Protein 3C8O (pdb70)

CATH classification: 3.50.30.40

Organism: Pseudomonas aeruginosa (strain ATCC 15692 / DSM 22644 / CIP 104116 / JCM 14847 / LMG 12228 / 1C / PRS 101 / PAO1) (NCBI:txid208964)

Nearest PDB structures (foldseek):
  3c8o-assembly1_B  TM=1.006E+00  e=9.737E-37  Pseudomonas aeruginosa
  1vi4-assembly1_A  TM=9.728E-01  e=7.134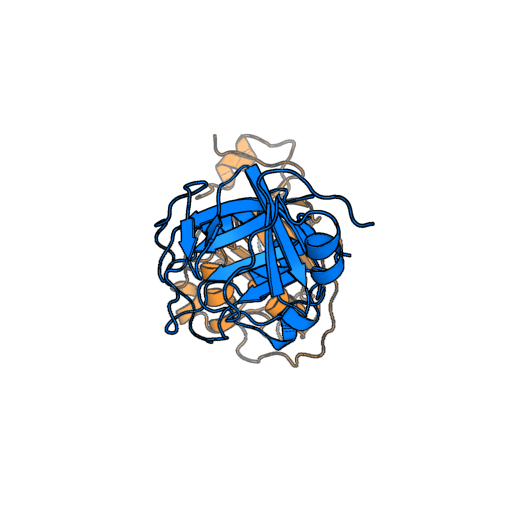E-25  Vibrio cholerae
  2yjv-assembly1_A  TM=9.931E-01  e=5.386E-24  Escherichia coli K-12
  1j3l-assembly1_A  TM=9.624E-01  e=1.769E-22  Thermus thermophilus
  2pcn-assembly1_A  TM=9.807E-01  e=1.256E-21  Geobacillus kaustophilus HTA426

Sequence (321 aa):
HYVTPDLCDAYPELVQVVEPMFSNFGGRDSFGGEIVTIKCFEDNSLVKEQVDKDGKGKVLVVDGGGSLRRALLGDMLAEKAAKNGWEGIVVYGCIRDVDVIAQTDLGVQALASHPLKTDKRGIGDLNVAVTFGGVTFRPGEFVYADNNGIIVSPQALKMPMHYVTPDLCDAYPELVQVVEPMFSNFGGRDSFGGEIVTIKCFEDNSLVKEQVDKDGKGKVLVVDGGGSLRRALLGDMLAEKAAKNGWEGIVVYGCIRDVDVIAQTDLGVQALASHPLKTDKRGIGDLNVAVTFGGVTFRPGEFVYADNNGIIVSPQALKMP

Solvent-accessible surface area: 14875 Å² total; per-residue (Å²): 166,54,43,5,55,57,0,34,118,47,59,94,164,51,29,95,87,4,87,139,82,32,54,46,41,13,44,67,72,13,4,4,7,60,4,12,0,0,102,10,104,36,7,10,15,16,1,53,97,11,0,68,112,112,0,151,34,73,0,0,0,0,10,0,42,17,10,112,152,74,4,3,2,12,48,33,9,0,51,35,0,27,163,49,25,3,32,0,0,0,1,52,0,1,0,71,53,52,119,69,0,57,154,18,102,0,0,0,4,0,38,37,60,45,106,91,103,4,90,98,187,55,115,25,76,77,74,58,54,3,90,8,9,59,2,38,0,119,46,38,46,41,1,4,0,12,114,106,23,4,2,5,1,69,110,56,9,148,60,111,148,118,30,48,8,56,57,0,32,119,50,53,98,180,53,29,101,83,4,91,138,79,32,53,45,41,10,41,60,78,16,1,3,7,64,3,12,0,0,103,8,106,41,7,9,11,19,1,99,101,19,0,59,71,22,0,136,35,80,0,0,0,0,9,0,43,15,10,114,151,59,4,3,3,11,44,164,25,0,71,94,0,22,136,24,15,2,21,0,0,0,1,52,0,2,0,74,54,53,120,78,0,48,156,6,100,0,0,0,5,0,39,36,60,44,108,93,128,8,93,96,189,55,115,25,77,82,69,60,51,3,90,8,9,56,2,48,0,120,49,39,42,40,1,4,0,11,107,107,21,4,0,9,0,66,106,69,11,165,45,110

B-factor: mean 30.75, std 5.64, range [18.66, 67.84]

Structure (mmCIF, N/CA/C/O backbone):
data_3C8O
#
_entry.id   3C8O
#
_cell.length_a   98.679
_cell.length_b   98.679
_cell.length_c   180.260
_cell.angle_alpha   90.00
_cell.angle_beta   90.00
_cell.angle_gamma   120.00
#
_symmetry.space_group_name_H-M   'P 63 2 2'
#
loop_
_entity.id
_entity.type
_entity.pdbx_description
1 polymer 'Regulator of ribonuclease activity A'
2 non-polymer 1,2-ETHANEDIOL
3 non-polymer 'TRIETHYLENE GLYCOL'
4 non-polymer DI(HYDROXYETHYL)ETHER
5 non-polymer 'TETRAETHYLENE GLYCOL'
6 water water
#
loop_
_atom_site.group_PDB
_atom_site.id
_atom_site.type_symbol
_atom_site.label_atom_id
_atom_site.label_alt_id
_atom_site.label_comp_id
_atom_site.label_asym_id
_atom_site.label_entity_id
_atom_site.label_seq_id
_atom_site.pdbx_PDB_ins_code
_atom_site.Cartn_x
_atom_site.Cartn_y
_atom_site.Cartn_z
_atom_site.occupancy
_atom_site.B_iso_or_equiv
_atom_site.auth_seq_id
_atom_site.auth_comp_id
_atom_site.auth_asym_id
_atom_site.auth_atom_id
_atom_site.pdbx_PDB_model_num
ATOM 1 N N . HIS A 1 2 ? -9.480 18.826 26.491 1.00 34.98 2 HIS A N 1
ATOM 2 C CA . HIS A 1 2 ? -9.996 17.452 26.226 1.00 34.82 2 HIS A CA 1
ATOM 3 C C . HIS A 1 2 ? -11.076 17.482 25.146 1.00 34.27 2 HIS A C 1
ATOM 4 O O . HIS A 1 2 ? -12.122 18.114 25.314 1.00 34.43 2 HIS A O 1
ATOM 11 N N . TYR A 1 3 ? -10.806 16.802 24.036 1.00 33.42 3 TYR A N 1
ATOM 12 C CA . TYR A 1 3 ? -11.749 16.719 22.927 1.00 32.63 3 TYR A CA 1
ATOM 13 C C . TYR A 1 3 ? -12.051 15.266 22.585 1.00 31.97 3 TYR A C 1
ATOM 14 O O . TYR A 1 3 ? -11.187 14.397 22.710 1.00 31.80 3 TYR A O 1
ATOM 23 N N . VAL A 1 4 ? -13.287 15.011 22.167 1.00 31.10 4 VAL A N 1
ATOM 24 C CA . VAL A 1 4 ? -13.701 13.688 21.710 1.00 30.23 4 VAL A CA 1
ATOM 25 C C . VAL A 1 4 ? -14.255 13.854 20.298 1.00 29.61 4 VAL A C 1
ATOM 26 O O . VAL A 1 4 ? -15.339 14.409 20.113 1.00 29.47 4 VAL A O 1
ATOM 30 N N . THR A 1 5 ? -13.499 13.388 19.305 1.00 28.84 5 THR A N 1
ATOM 31 C CA . THR A 1 5 ? -13.843 13.622 17.896 1.00 28.17 5 THR A CA 1
ATOM 32 C C . THR A 1 5 ? -15.205 13.060 17.442 1.00 27.97 5 THR A C 1
ATOM 33 O O . THR A 1 5 ? -15.886 13.708 16.646 1.00 27.87 5 THR A O 1
ATOM 37 N N . PRO A 1 6 ? -15.600 11.858 17.928 1.00 27.81 6 PRO A N 1
ATOM 38 C CA . PRO A 1 6 ? -16.965 11.373 17.669 1.00 27.81 6 PRO A CA 1
ATOM 39 C C . PRO A 1 6 ? -18.055 12.339 18.145 1.00 27.90 6 PRO A C 1
ATOM 40 O O . PRO A 1 6 ? -19.029 12.567 17.423 1.00 27.74 6 PRO A O 1
ATOM 44 N N . ASP A 1 7 ? -17.885 12.896 19.345 1.00 28.09 7 ASP A N 1
ATOM 45 C CA . ASP A 1 7 ? -18.831 13.871 19.894 1.00 28.38 7 ASP A CA 1
ATOM 46 C C . ASP A 1 7 ? -18.912 15.123 19.027 1.00 28.18 7 ASP A C 1
ATOM 47 O O . ASP A 1 7 ? -19.995 15.675 18.825 1.00 28.24 7 ASP A O 1
ATOM 52 N N . LEU A 1 8 ? -17.764 15.556 18.511 1.00 28.00 8 LEU A N 1
ATOM 53 C CA . LEU A 1 8 ? -17.694 16.749 17.668 1.00 27.84 8 LEU A CA 1
ATOM 54 C C . LEU A 1 8 ? -18.303 16.512 16.285 1.00 27.84 8 LEU A C 1
ATOM 55 O O . LEU A 1 8 ? -18.993 17.387 15.753 1.00 27.90 8 LEU A O 1
ATOM 60 N N . CYS A 1 9 ? -18.048 15.332 15.716 1.00 27.64 9 CYS A N 1
ATOM 61 C CA . CYS A 1 9 ? -18.668 14.912 14.454 1.00 27.58 9 CYS A CA 1
ATOM 62 C C . CYS A 1 9 ? -20.189 14.808 14.573 1.00 27.70 9 CYS A C 1
ATOM 63 O O . CYS A 1 9 ? -20.917 15.233 13.674 1.00 27.76 9 CYS A O 1
ATOM 66 N N . ASP A 1 10 ? -20.657 14.241 15.684 1.00 27.82 10 ASP A N 1
ATOM 67 C CA . ASP A 1 10 ? -22.090 14.113 15.953 1.00 28.07 10 ASP A CA 1
ATOM 68 C C . ASP A 1 10 ? -22.778 15.466 16.118 1.00 28.30 10 ASP A C 1
ATOM 69 O O . ASP A 1 10 ? -23.892 15.660 15.628 1.00 28.24 10 ASP A O 1
ATOM 74 N N . ALA A 1 11 ? -22.106 16.391 16.801 1.00 28.59 11 ALA A N 1
ATOM 75 C CA . ALA A 1 11 ? -22.681 17.699 17.123 1.00 29.08 11 ALA A CA 1
ATOM 76 C C . ALA A 1 11 ? -22.653 18.674 15.950 1.00 29.44 11 ALA A C 1
ATOM 77 O O . ALA A 1 11 ? -23.563 19.493 15.802 1.00 29.34 11 ALA A O 1
ATOM 79 N N . TYR A 1 12 ? -21.613 18.583 15.122 1.00 29.84 12 TYR A N 1
ATOM 80 C CA . TYR A 1 12 ? -21.413 19.538 14.030 1.00 30.45 12 TYR A CA 1
ATOM 81 C C . TYR A 1 12 ? -21.203 18.853 12.672 1.00 30.62 12 TYR A C 1
ATOM 82 O O . TYR A 1 12 ? -20.150 19.023 12.050 1.00 30.79 12 TYR A O 1
ATOM 91 N N . PRO A 1 13 ? -22.213 18.092 12.195 1.00 30.81 13 PRO A N 1
ATOM 92 C CA . PRO A 1 13 ? -22.031 17.311 10.966 1.00 30.90 13 PRO A CA 1
ATOM 93 C C . PRO A 1 13 ? -21.787 18.164 9.715 1.00 31.01 13 PRO A C 1
ATOM 94 O O . PRO A 1 13 ? -21.113 17.709 8.788 1.00 31.14 13 PRO A O 1
ATOM 98 N N . GLU A 1 14 ? -22.317 19.386 9.705 1.00 30.98 14 GLU A N 1
ATOM 99 C CA . GLU A 1 14 ? -22.185 20.284 8.555 1.00 31.02 14 GLU A CA 1
ATOM 100 C C . GLU A 1 14 ? -20.856 21.043 8.518 1.00 30.95 14 GLU A C 1
ATOM 101 O O . GLU A 1 14 ? -20.542 21.690 7.518 1.00 31.15 14 GLU A O 1
ATOM 107 N N . LEU A 1 15 ? -20.081 20.965 9.599 1.00 30.69 15 LEU A N 1
ATOM 108 C CA . LEU A 1 15 ? -18.830 21.722 9.704 1.00 30.57 15 LEU A CA 1
ATOM 109 C C . LEU A 1 15 ? -17.558 20.873 9.614 1.00 30.39 15 LEU A C 1
ATOM 110 O O . LEU A 1 15 ? -16.502 21.379 9.230 1.00 30.52 15 LEU A O 1
ATOM 115 N N . VAL A 1 16 ? -17.657 19.594 9.963 1.00 30.10 16 VAL A N 1
ATOM 116 C CA . VAL A 1 16 ? -16.465 18.749 10.102 1.00 29.84 16 VAL A CA 1
ATOM 117 C C . VAL A 1 16 ? -16.030 18.017 8.828 1.00 29.90 16 VAL A C 1
ATOM 118 O O . VAL A 1 16 ? -16.858 17.599 8.016 1.00 29.49 16 VAL A O 1
ATOM 122 N N . GLN A 1 17 ? -14.713 17.899 8.668 1.00 29.88 17 GLN A N 1
ATOM 123 C CA . GLN A 1 17 ? -14.098 16.979 7.717 1.00 30.18 17 GLN A CA 1
ATOM 124 C C . GLN A 1 17 ? -13.190 16.062 8.510 1.00 29.70 17 GLN A C 1
ATOM 125 O O . GLN A 1 17 ? -12.455 16.525 9.379 1.00 29.53 17 GLN A O 1
ATOM 131 N N . VAL A 1 18 ? -13.208 14.772 8.194 1.00 29.36 18 VAL A N 1
ATOM 132 C CA . VAL A 1 18 ? -12.328 13.828 8.875 1.00 28.96 18 VAL A CA 1
ATOM 133 C C . VAL A 1 18 ? -11.107 13.503 8.017 1.00 28.93 18 VAL A C 1
ATOM 134 O O . VAL A 1 18 ? -11.232 13.128 6.846 1.00 28.70 18 VAL A O 1
ATOM 138 N N . VAL A 1 19 ? -9.930 13.668 8.616 1.00 28.76 19 VAL A N 1
ATOM 139 C CA . VAL A 1 19 ? -8.661 13.301 7.997 1.00 28.87 19 VAL A CA 1
ATOM 140 C C . VAL A 1 19 ? -8.643 11.788 7.775 1.00 29.07 19 VAL A C 1
ATOM 141 O O . VAL A 1 19 ? -9.137 11.030 8.614 1.00 28.82 19 VAL A O 1
ATOM 145 N N . GLU A 1 20 ? -8.100 11.359 6.636 1.00 29.34 20 GLU A N 1
ATOM 146 C CA . GLU A 1 20 ? -7.940 9.935 6.337 1.00 30.01 20 GLU A CA 1
ATOM 147 C C . GLU A 1 20 ? -7.173 9.260 7.475 1.00 29.57 20 GLU A C 1
ATOM 148 O O . GLU A 1 20 ? -6.168 9.800 7.940 1.00 29.52 20 GLU A O 1
ATOM 154 N N . PRO A 1 21 ? -7.662 8.096 7.949 1.00 29.41 21 PRO A N 1
ATOM 155 C CA . PRO A 1 21 ? -7.050 7.426 9.101 1.00 29.43 21 PRO A CA 1
ATOM 156 C C . PRO A 1 21 ? -5.666 6.848 8.794 1.00 29.43 21 PRO A C 1
ATOM 157 O O . PRO A 1 21 ? -5.551 5.686 8.401 1.00 29.61 21 PRO A O 1
ATOM 161 N N . MET A 1 22 ? -4.627 7.658 8.977 1.00 29.42 22 MET A N 1
ATOM 162 C CA . MET A 1 22 ? -3.250 7.208 8.750 1.00 29.52 22 MET A CA 1
ATOM 163 C C . MET A 1 22 ? -2.285 7.662 9.848 1.00 29.33 22 MET A C 1
ATOM 164 O O . MET A 1 22 ? -1.114 7.274 9.853 1.00 29.44 22 MET A O 1
ATOM 169 N N . PHE A 1 23 ? -2.786 8.476 10.774 1.00 29.15 23 PHE A N 1
ATOM 170 C CA . PHE A 1 23 ? -1.960 9.061 11.826 1.00 29.06 23 PHE A CA 1
ATOM 171 C C . PHE A 1 23 ? -2.038 8.285 13.137 1.00 29.07 23 PHE A C 1
ATOM 172 O O . PHE A 1 23 ? -3.031 7.609 13.414 1.00 29.02 23 PHE A O 1
ATOM 180 N N . SER A 1 24 ? -0.972 8.385 13.929 1.00 29.05 24 SER A N 1
ATOM 181 C CA . SER A 1 24 ? -0.888 7.738 15.235 1.00 29.23 24 SER A CA 1
ATOM 182 C C . SER A 1 24 ? -0.613 8.773 16.325 1.00 29.23 24 SER A C 1
ATOM 183 O O . SER A 1 24 ? 0.049 9.782 16.074 1.00 29.05 24 SER A O 1
ATOM 186 N N . ASN A 1 25 ? -1.131 8.512 17.524 1.00 29.20 25 ASN A N 1
ATOM 187 C CA . ASN A 1 25 ? -0.881 9.343 18.701 1.00 29.36 25 ASN A CA 1
ATOM 188 C C . ASN A 1 25 ? 0.448 9.000 19.355 1.00 29.42 25 ASN A C 1
ATOM 189 O O . ASN A 1 25 ? 0.754 7.824 19.576 1.00 29.55 25 ASN A O 1
ATOM 194 N N . PHE A 1 26 ? 1.227 10.029 19.672 1.00 29.26 26 PHE A N 1
ATOM 195 C CA . PHE A 1 26 ? 2.546 9.844 20.270 1.00 29.41 26 PHE A CA 1
ATOM 196 C C . PHE A 1 26 ? 2.744 10.631 21.569 1.00 29.42 26 PHE A C 1
ATOM 197 O O . PHE A 1 26 ? 3.604 10.281 22.373 1.00 29.39 26 PHE A O 1
ATOM 205 N N . GLY A 1 27 ? 1.963 11.691 21.764 1.00 29.43 27 GLY A N 1
ATOM 206 C CA . GLY A 1 27 ? 2.175 12.605 22.893 1.00 29.59 27 GLY A CA 1
ATOM 207 C C . GLY A 1 27 ? 1.539 12.174 24.204 1.00 29.69 27 GLY A C 1
ATOM 208 O O . GLY A 1 27 ? 0.761 11.217 24.244 1.00 29.53 27 GLY A O 1
ATOM 209 N N . GLY A 1 28 ? 1.876 12.893 25.276 1.00 29.82 28 GLY A N 1
ATOM 210 C CA . GLY A 1 28 ? 1.323 12.638 26.608 1.00 30.24 28 GLY A CA 1
ATOM 211 C C . GLY A 1 28 ? -0.148 12.990 26.723 1.00 30.50 28 GLY A C 1
ATOM 212 O O . GLY A 1 28 ? -0.869 12.417 27.540 1.00 30.53 28 GLY A O 1
ATOM 213 N N . ARG A 1 29 ? -0.588 13.949 25.913 1.00 30.86 29 ARG A N 1
ATOM 214 C CA . ARG A 1 29 ? -2.003 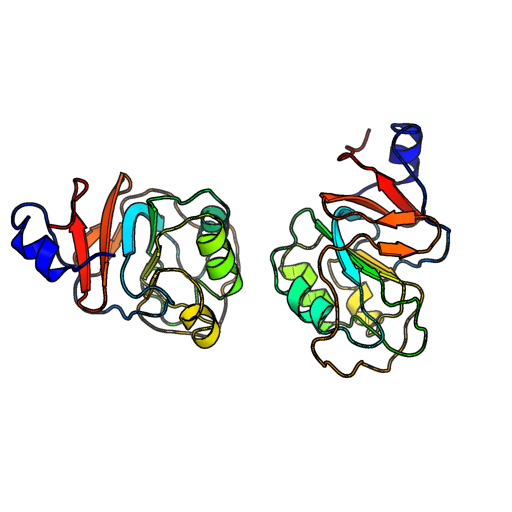14.262 25.778 1.00 31.35 29 ARG A CA 1
ATOM 215 C C . ARG A 1 29 ? -2.532 13.535 24.548 1.00 31.36 29 ARG A C 1
ATOM 216 O O . ARG A 1 29 ? -2.087 13.810 23.432 1.00 31.29 29 ARG A O 1
ATOM 224 N N . ASP A 1 30 ? -3.460 12.598 24.738 1.00 31.35 30 ASP A N 1
ATOM 225 C CA . ASP A 1 30 ? -4.019 11.889 23.582 1.00 31.58 30 ASP A CA 1
ATOM 226 C C . ASP A 1 30 ? -5.145 12.643 22.870 1.00 31.22 30 ASP A C 1
ATOM 227 O O . ASP A 1 30 ? -5.556 12.241 21.785 1.00 31.19 30 ASP A O 1
ATOM 232 N N . SER A 1 31 ? -5.623 13.732 23.470 1.00 30.74 31 SER A N 1
ATOM 233 C CA . SER A 1 31 ? -6.589 14.611 22.808 1.00 30.52 31 SER A CA 1
ATOM 234 C C . SER A 1 31 ? -6.183 16.078 22.905 1.00 30.28 31 SER A C 1
ATOM 235 O O . SER A 1 31 ? -5.715 16.539 23.948 1.00 30.23 31 SER A O 1
ATOM 238 N N . PHE A 1 32 ? -6.370 16.800 21.804 1.00 29.89 32 PHE A N 1
ATOM 239 C CA . PHE A 1 32 ? -6.004 18.211 21.711 1.00 29.60 32 PHE A CA 1
ATOM 240 C C . PHE A 1 32 ? -6.710 18.864 20.528 1.00 29.47 32 PHE A C 1
ATOM 241 O O . PHE A 1 32 ? -7.173 18.176 19.616 1.00 29.41 32 PHE A O 1
ATOM 249 N N . GLY A 1 33 ? -6.780 20.191 20.550 1.00 29.26 33 GLY A N 1
ATOM 250 C CA . GLY A 1 33 ? -7.412 20.949 19.479 1.00 29.14 33 GLY A CA 1
ATOM 251 C C . GLY A 1 33 ? -7.167 22.439 19.599 1.00 29.13 33 GLY A C 1
ATOM 252 O O . GLY A 1 33 ? -6.769 22.928 20.654 1.00 28.99 33 GLY A O 1
ATOM 253 N N . GLY A 1 34 ? -7.405 23.161 18.509 1.00 29.11 34 GLY A N 1
ATOM 254 C CA . GLY A 1 34 ? -7.244 24.611 18.502 1.00 29.07 34 GLY A CA 1
ATOM 255 C C . GLY A 1 34 ? -7.087 25.191 17.112 1.00 29.08 34 GLY A C 1
ATOM 256 O O . GLY A 1 34 ? -7.371 24.524 16.113 1.00 28.89 34 GLY A O 1
ATOM 257 N N . GLU A 1 35 ? -6.632 26.440 17.060 1.00 29.08 35 GLU A N 1
ATOM 258 C CA . GLU A 1 35 ? -6.473 27.170 15.806 1.00 29.17 35 GLU A CA 1
ATOM 259 C C . GLU A 1 35 ? -5.252 26.684 15.037 1.00 29.09 35 GLU A C 1
ATOM 260 O O . GLU A 1 35 ? -4.176 26.506 15.609 1.00 29.13 35 GLU A O 1
ATOM 266 N N . ILE A 1 36 ? -5.434 26.482 13.736 1.00 28.99 36 ILE A N 1
ATOM 267 C CA . ILE A 1 36 ? -4.383 25.970 12.868 1.00 28.90 36 ILE A CA 1
ATOM 268 C C . ILE A 1 36 ? -3.353 27.043 12.515 1.00 29.01 36 ILE A C 1
ATOM 269 O O . ILE A 1 36 ? -3.700 28.139 12.073 1.00 28.69 36 ILE A O 1
ATOM 274 N N . VAL A 1 37 ? -2.086 26.719 12.749 1.00 29.10 37 VAL A N 1
ATOM 275 C CA . VAL A 1 37 ? -0.983 27.384 12.060 1.00 29.27 37 VAL A CA 1
ATOM 276 C C . VAL A 1 37 ? -0.220 26.307 11.281 1.00 29.11 37 VAL A C 1
ATOM 277 O O . VAL A 1 37 ? -0.009 25.199 11.781 1.00 28.96 37 VAL A O 1
ATOM 281 N N . THR A 1 38 ? 0.138 26.619 10.038 1.00 28.94 38 THR A N 1
ATOM 282 C CA . THR A 1 38 ? 0.706 25.616 9.141 1.00 28.88 38 THR A CA 1
ATOM 283 C C . THR A 1 38 ? 2.176 25.842 8.823 1.00 28.78 38 THR A C 1
ATOM 284 O O . THR A 1 38 ? 2.677 26.971 8.872 1.00 28.74 38 THR A O 1
ATOM 288 N N . ILE A 1 39 ? 2.852 24.744 8.502 1.00 28.75 39 ILE A N 1
ATOM 289 C CA . ILE A 1 39 ? 4.190 24.774 7.932 1.00 28.65 39 ILE A CA 1
ATOM 290 C C . ILE A 1 39 ? 4.224 23.826 6.737 1.00 28.67 39 ILE A C 1
ATOM 291 O O . ILE A 1 39 ? 3.779 22.677 6.832 1.00 28.58 39 ILE A O 1
ATOM 296 N N . LYS A 1 40 ? 4.730 24.317 5.609 1.00 28.39 40 LYS A N 1
ATOM 297 C CA . LYS A 1 40 ? 5.070 23.433 4.503 1.00 28.23 40 LYS A CA 1
ATOM 298 C C . LYS A 1 40 ? 6.584 23.315 4.421 1.00 28.04 40 LYS A C 1
ATOM 299 O O . LYS A 1 40 ? 7.284 24.318 4.281 1.00 27.94 40 LYS A O 1
ATOM 305 N N . CYS A 1 41 ? 7.076 22.085 4.531 1.00 27.89 41 CYS A N 1
ATOM 306 C CA . CYS A 1 41 ? 8.508 21.805 4.499 1.00 27.81 41 CYS A CA 1
ATOM 307 C C . CYS A 1 41 ? 8.763 20.407 3.946 1.00 27.60 41 CYS A C 1
ATOM 308 O O . CYS A 1 41 ? 7.822 19.657 3.676 1.00 27.43 41 CYS A O 1
ATOM 311 N N . PHE A 1 42 ? 10.037 20.065 3.769 1.00 27.46 42 PHE A N 1
ATOM 312 C CA . PHE A 1 42 ? 10.418 18.700 3.424 1.00 27.36 42 PHE A CA 1
ATOM 313 C C . PHE A 1 42 ? 11.828 18.388 3.883 1.00 27.28 42 PHE A C 1
ATOM 314 O O . PHE A 1 42 ? 12.794 18.999 3.418 1.00 27.08 42 PHE A O 1
ATOM 322 N N . GLU A 1 43 ? 11.926 17.425 4.797 1.00 27.26 43 GLU A N 1
ATOM 323 C CA . GLU A 1 43 ? 13.206 16.957 5.329 1.00 27.32 43 GLU A CA 1
ATOM 324 C C . GLU A 1 43 ? 14.092 18.131 5.755 1.00 27.28 43 GLU A C 1
ATOM 325 O O . GLU A 1 43 ? 15.306 18.142 5.533 1.00 27.25 43 GLU A O 1
ATOM 331 N N . ASP A 1 44 ? 13.436 19.113 6.373 1.00 27.34 44 ASP A N 1
ATOM 332 C CA . ASP A 1 44 ? 14.051 20.312 6.931 1.00 27.40 44 ASP A CA 1
ATOM 333 C C . ASP A 1 44 ? 13.053 20.887 7.930 1.00 27.57 44 ASP A C 1
ATOM 334 O O . ASP A 1 44 ? 12.000 21.393 7.538 1.00 27.67 44 ASP A O 1
ATOM 339 N N . ASN A 1 45 ? 13.377 20.800 9.217 1.00 27.89 45 ASN A N 1
ATOM 340 C CA . ASN A 1 45 ? 12.464 21.269 10.262 1.00 28.09 45 ASN A CA 1
ATOM 341 C C . ASN A 1 45 ? 12.809 22.655 10.826 1.00 28.19 45 ASN A C 1
ATOM 342 O O . ASN A 1 45 ? 12.448 22.979 11.962 1.00 28.19 45 ASN A O 1
ATOM 347 N N . SER A 1 46 ? 13.490 23.469 10.019 1.00 28.39 46 SER A N 1
ATOM 348 C CA . SER A 1 46 ? 13.870 24.832 10.405 1.00 28.45 46 SER A CA 1
ATOM 349 C C . SER A 1 46 ? 12.700 25.638 10.970 1.00 28.74 46 SER A C 1
ATOM 350 O O . SER A 1 46 ? 12.824 26.264 12.028 1.00 28.68 46 SER A O 1
ATOM 353 N N . LEU A 1 47 ? 11.570 25.614 10.264 1.00 28.88 47 LEU A N 1
ATOM 354 C CA . LEU A 1 47 ? 10.389 26.388 10.653 1.00 29.19 47 LEU A CA 1
ATOM 355 C C . LEU A 1 47 ? 9.641 25.804 11.845 1.00 29.31 47 LEU A C 1
ATOM 356 O O . LEU A 1 47 ? 9.004 26.544 12.598 1.00 29.21 47 LEU A O 1
ATOM 361 N N . VAL A 1 48 ? 9.708 24.482 12.001 1.00 29.52 48 VAL A N 1
ATOM 362 C CA . VAL A 1 48 ? 9.130 23.806 13.164 1.00 29.82 48 VAL A CA 1
ATOM 363 C C . VAL A 1 48 ? 9.747 24.380 14.440 1.00 30.15 48 VAL A C 1
ATOM 364 O O . VAL A 1 48 ? 9.031 24.811 15.346 1.00 30.31 48 VAL A O 1
ATOM 368 N N . LYS A 1 49 ? 11.076 24.408 14.483 1.00 30.66 49 LYS A N 1
ATOM 369 C CA . LYS A 1 49 ? 11.819 24.990 15.600 1.00 31.11 49 LYS A CA 1
ATOM 370 C C . LYS A 1 49 ? 11.441 26.453 15.855 1.00 31.32 49 LYS A C 1
ATOM 371 O O . LYS A 1 49 ? 11.268 26.859 17.007 1.00 31.25 49 LYS A O 1
ATOM 377 N N . GLU A 1 50 ? 11.308 27.230 14.778 1.00 31.59 50 GLU A N 1
ATOM 378 C CA . GLU A 1 50 ? 10.899 28.636 14.860 1.00 31.97 50 GLU A CA 1
ATOM 379 C C . GLU A 1 50 ? 9.560 28.823 15.573 1.00 31.61 50 GLU A C 1
ATOM 380 O O . GLU A 1 50 ? 9.406 29.726 16.396 1.00 31.45 50 GLU A O 1
ATOM 386 N N . GLN A 1 51 ? 8.596 27.966 15.246 1.00 31.43 51 GLN A N 1
ATOM 387 C CA . GLN A 1 51 ? 7.221 28.125 15.713 1.00 31.20 51 GLN A CA 1
ATOM 388 C C . GLN A 1 51 ? 6.992 27.654 17.145 1.00 31.07 51 GLN A C 1
ATOM 389 O O . GLN A 1 51 ? 6.278 28.313 17.904 1.00 30.87 51 GLN A O 1
ATOM 395 N N . VAL A 1 52 ? 7.597 26.525 17.514 1.00 31.04 52 VAL A N 1
ATOM 396 C CA . VAL A 1 52 ? 7.483 26.000 18.881 1.00 31.02 52 VAL A CA 1
ATOM 397 C C . VAL A 1 52 ? 8.129 26.935 19.914 1.00 31.38 52 VAL A C 1
ATOM 398 O O . VAL A 1 52 ? 7.863 26.827 21.111 1.00 31.34 52 VAL A O 1
ATOM 402 N N . ASP A 1 53 ? 8.963 27.855 19.428 1.00 31.79 53 ASP A N 1
ATOM 403 C CA . ASP A 1 53 ? 9.560 28.915 20.246 1.00 32.35 53 ASP A CA 1
ATOM 404 C C . ASP A 1 53 ? 8.587 30.044 20.581 1.00 32.32 53 ASP A C 1
ATOM 405 O O . ASP A 1 53 ? 8.862 30.867 21.457 1.00 32.34 53 ASP A O 1
ATOM 410 N N . LYS A 1 54 ? 7.462 30.088 19.873 1.00 32.27 54 LYS A N 1
ATOM 411 C CA . LYS A 1 54 ? 6.480 31.156 20.042 1.00 32.37 54 LYS A CA 1
ATOM 412 C C . LYS A 1 54 ? 5.317 30.710 20.924 1.00 32.15 54 LYS A C 1
ATOM 413 O O . LYS A 1 54 ? 5.103 29.511 21.125 1.00 31.95 54 LYS A O 1
ATOM 419 N N . ASP A 1 55 ? 4.579 31.685 21.451 1.00 31.87 55 ASP A N 1
ATOM 420 C CA . ASP A 1 55 ? 3.366 31.435 22.226 1.00 31.71 55 ASP A CA 1
ATOM 421 C C . ASP A 1 55 ? 2.353 30.699 21.352 1.00 31.54 55 ASP A C 1
ATOM 422 O O . ASP A 1 55 ? 1.955 31.198 20.298 1.00 31.64 55 ASP A O 1
ATOM 427 N N . GLY A 1 56 ? 1.957 29.507 21.790 1.00 31.24 56 GLY A N 1
ATOM 428 C CA . GLY A 1 56 ? 1.056 28.659 21.012 1.00 30.79 56 GLY A CA 1
ATOM 429 C C . GLY A 1 56 ? -0.244 28.315 21.710 1.00 30.57 56 GLY A C 1
ATOM 430 O O . GLY A 1 56 ? -0.912 27.349 21.336 1.00 30.44 56 GLY A O 1
ATOM 431 N N . LYS A 1 57 ? -0.605 29.109 22.719 1.00 30.31 57 LYS A N 1
ATOM 432 C CA . LYS A 1 57 ? -1.846 28.913 23.468 1.00 30.17 57 LYS A CA 1
ATOM 433 C C . LYS A 1 57 ? -3.059 28.883 22.539 1.00 30.07 57 LYS A C 1
ATOM 434 O O . LYS A 1 57 ? -3.265 29.802 21.744 1.00 30.07 57 LYS A O 1
ATOM 440 N N . GLY A 1 58 ? -3.837 27.807 22.637 1.00 29.82 58 GLY A N 1
ATOM 441 C CA . GLY A 1 58 ? -5.044 27.630 21.830 1.00 29.74 58 GLY A CA 1
ATOM 442 C C . GLY A 1 58 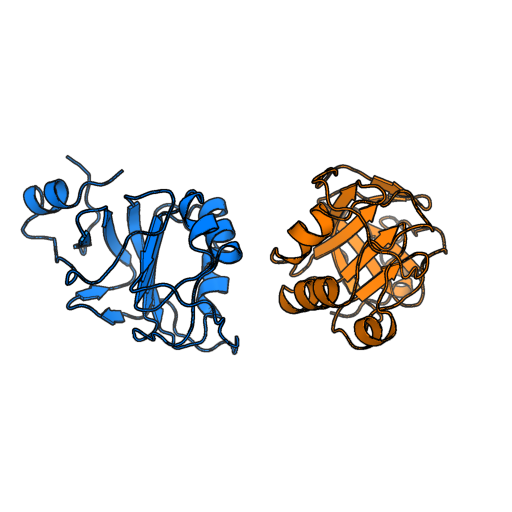? -4.786 27.303 20.370 1.00 29.49 58 GLY A C 1
ATOM 443 O O . GLY A 1 58 ? -5.693 27.397 19.542 1.00 29.48 58 GLY A O 1
ATOM 444 N N . LYS A 1 59 ? -3.554 26.909 20.053 1.00 29.40 59 LYS A N 1
ATOM 445 C CA . LYS A 1 59 ? -3.152 26.663 18.669 1.00 29.17 59 LYS A CA 1
ATOM 446 C C . LYS A 1 59 ? -2.550 25.276 18.455 1.00 28.93 59 LYS A C 1
ATOM 447 O O . LYS A 1 59 ? -1.970 24.692 19.373 1.00 28.76 59 LYS A O 1
ATOM 453 N N . VAL A 1 60 ? -2.714 24.757 17.238 1.00 28.52 60 VAL A N 1
ATOM 454 C CA . VAL A 1 60 ? -2.127 23.479 16.831 1.00 28.27 60 VAL A CA 1
ATOM 455 C C . VAL A 1 60 ? -1.243 23.690 15.603 1.00 28.10 60 VAL A C 1
ATOM 456 O O . VAL A 1 60 ? -1.677 24.271 14.604 1.00 28.10 60 VAL A O 1
ATOM 460 N N . LEU A 1 61 ? -0.002 23.222 15.692 1.00 27.94 61 LEU A N 1
ATOM 461 C CA . LEU A 1 61 ? 0.945 23.327 14.590 1.00 27.86 61 LEU A CA 1
ATOM 462 C C . LEU A 1 61 ? 0.760 22.159 13.626 1.00 27.75 61 LEU A C 1
ATOM 463 O O . LEU A 1 61 ? 0.971 21.002 13.994 1.00 27.85 61 LEU A O 1
ATOM 468 N N . VAL A 1 62 ? 0.347 22.473 12.401 1.00 27.80 62 VAL A N 1
ATOM 469 C CA . VAL A 1 62 ? 0.129 21.460 11.366 1.00 27.62 62 VAL A CA 1
ATOM 470 C C . VAL A 1 62 ? 1.292 21.497 10.376 1.00 27.62 62 VAL A C 1
ATOM 471 O O . VAL A 1 62 ? 1.450 22.454 9.616 1.00 27.52 62 VAL A O 1
ATOM 475 N N . VAL A 1 63 ? 2.104 20.444 10.402 1.00 27.54 63 VAL A N 1
ATOM 476 C CA . VAL A 1 63 ? 3.330 20.387 9.617 1.00 27.39 63 VAL A CA 1
ATOM 477 C C . VAL A 1 63 ? 3.183 19.451 8.415 1.00 27.49 63 VAL A C 1
ATOM 478 O O . VAL A 1 63 ? 3.124 18.228 8.568 1.00 27.44 63 VAL A O 1
ATOM 482 N N . ASP A 1 64 ? 3.107 20.041 7.226 1.00 27.49 64 ASP A N 1
ATOM 483 C CA . ASP A 1 64 ? 3.172 19.283 5.983 1.00 27.64 64 ASP A CA 1
ATOM 484 C C . ASP A 1 64 ? 4.639 19.045 5.647 1.00 27.44 64 ASP A C 1
ATOM 485 O O . ASP A 1 64 ? 5.302 19.907 5.066 1.00 27.45 64 ASP A O 1
ATOM 490 N N . GLY A 1 65 ? 5.140 17.872 6.028 1.00 27.28 65 GLY A N 1
ATOM 491 C CA . GLY A 1 65 ? 6.510 17.475 5.712 1.00 27.16 65 GLY A CA 1
ATOM 492 C C . GLY A 1 65 ? 6.583 16.567 4.497 1.00 27.07 65 GLY A C 1
ATOM 493 O O . GLY A 1 65 ? 7.546 15.816 4.331 1.00 27.11 65 GLY A O 1
ATOM 494 N N . GLY A 1 66 ? 5.558 16.633 3.650 1.00 27.15 66 GLY A N 1
ATOM 495 C CA . GLY A 1 66 ? 5.497 15.822 2.433 1.00 27.04 66 GLY A CA 1
ATOM 496 C C . GLY A 1 66 ? 5.370 14.325 2.665 1.00 27.06 66 GLY A C 1
ATOM 497 O O . GLY A 1 66 ? 5.521 13.537 1.733 1.00 26.93 66 GLY A O 1
ATOM 498 N N . GLY A 1 67 ? 5.095 13.936 3.909 1.00 26.99 67 GLY A N 1
ATOM 499 C CA . GLY A 1 67 ? 4.931 12.527 4.273 1.00 27.03 67 GLY A CA 1
ATOM 500 C C . GLY A 1 67 ? 6.209 11.705 4.250 1.00 26.92 67 GLY A C 1
ATOM 501 O O . GLY A 1 67 ? 6.152 10.477 4.167 1.00 27.36 67 GLY A O 1
ATOM 502 N N . SER A 1 68 ? 7.360 12.373 4.332 1.00 26.72 68 SER A N 1
ATOM 503 C CA . SER A 1 68 ? 8.651 11.687 4.270 1.00 26.38 68 SER A CA 1
ATOM 504 C C . SER A 1 68 ? 8.822 10.680 5.403 1.00 26.29 68 SER A C 1
ATOM 505 O O . SER A 1 68 ? 8.635 11.009 6.578 1.00 25.89 68 SER A O 1
ATOM 508 N N . LEU A 1 69 ? 9.180 9.456 5.028 1.00 26.00 69 LEU A N 1
ATOM 509 C CA . LEU A 1 69 ? 9.528 8.413 5.984 1.00 26.22 69 LEU A CA 1
ATOM 510 C C . LEU A 1 69 ? 11.044 8.203 6.009 1.00 26.32 69 LEU A C 1
ATOM 511 O O . LEU A 1 69 ? 11.521 7.096 6.272 1.00 26.12 69 LEU A O 1
ATOM 516 N N . ARG A 1 70 ? 11.792 9.277 5.749 1.00 26.52 70 ARG A N 1
ATOM 517 C CA . ARG A 1 70 ? 13.258 9.223 5.685 1.00 26.94 70 ARG A CA 1
ATOM 518 C C . ARG A 1 70 ? 13.943 10.085 6.746 1.00 27.18 70 ARG A C 1
ATOM 519 O O . ARG A 1 70 ? 15.147 9.955 6.976 1.00 27.29 70 ARG A O 1
ATOM 527 N N . ARG A 1 71 ? 13.174 10.970 7.375 1.00 27.51 71 ARG A N 1
ATOM 528 C CA . ARG A 1 71 ? 13.700 11.894 8.378 1.00 28.11 71 ARG A CA 1
ATOM 529 C C . ARG A 1 71 ? 12.633 12.280 9.408 1.00 27.93 71 ARG A C 1
ATOM 530 O O . ARG A 1 71 ? 11.434 12.261 9.107 1.00 28.07 71 ARG A O 1
ATOM 538 N N . ALA A 1 72 ? 13.078 12.616 10.618 1.00 27.85 72 ALA A N 1
ATOM 539 C CA . ALA A 1 72 ? 12.195 13.117 11.676 1.00 27.85 72 ALA A CA 1
ATOM 540 C C . ALA A 1 72 ? 12.164 14.640 11.671 1.00 27.92 72 ALA A C 1
ATOM 541 O O . ALA A 1 72 ? 13.195 15.287 11.462 1.00 27.73 72 ALA A O 1
ATOM 543 N N . LEU A 1 73 ? 10.981 15.202 11.909 1.00 27.87 73 LEU A N 1
ATOM 544 C CA . LEU A 1 73 ? 10.791 16.656 11.909 1.00 27.97 73 LEU A CA 1
ATOM 545 C C . LEU A 1 73 ? 10.540 17.225 13.304 1.00 28.02 73 LEU A C 1
ATOM 546 O O . LEU A 1 73 ? 10.517 18.445 13.493 1.00 28.09 73 LEU A O 1
ATOM 551 N N . LEU A 1 74 ? 10.351 16.336 14.275 1.00 28.12 74 LEU A N 1
ATOM 552 C CA . LEU A 1 74 ? 10.120 16.731 15.658 1.00 28.26 74 LEU A CA 1
ATOM 553 C C . LEU A 1 74 ? 10.758 15.713 16.594 1.00 28.36 74 LEU A C 1
ATOM 554 O O . LEU A 1 74 ? 10.679 14.505 16.361 1.00 28.26 74 LEU A O 1
ATOM 559 N N . GLY A 1 75 ? 11.396 16.218 17.645 1.00 28.39 75 GLY A N 1
ATOM 560 C CA . GLY A 1 75 ? 11.956 15.385 18.706 1.00 28.47 75 GLY A CA 1
ATOM 561 C C . GLY A 1 75 ? 11.592 15.937 20.072 1.00 28.59 75 GLY A C 1
ATOM 562 O O . GLY A 1 75 ? 10.769 16.848 20.181 1.00 28.29 75 GLY A O 1
ATOM 563 N N . ASP A 1 76 ? 12.215 15.395 21.115 1.00 28.79 76 ASP A N 1
ATOM 564 C CA . ASP A 1 76 ? 11.865 15.751 22.492 1.00 29.05 76 ASP A CA 1
ATOM 565 C C . ASP A 1 76 ? 12.136 17.208 22.865 1.00 29.06 76 ASP A C 1
ATOM 566 O O . ASP A 1 76 ? 11.367 17.808 23.616 1.00 28.83 76 ASP A O 1
ATOM 571 N N . MET A 1 77 ? 13.218 17.769 22.332 1.00 29.12 77 MET A N 1
ATOM 572 C CA . MET A 1 77 ? 13.595 19.152 22.621 1.00 29.40 77 MET A CA 1
ATOM 573 C C . MET A 1 77 ? 12.539 20.135 22.106 1.00 29.24 77 MET A C 1
ATOM 574 O O . MET A 1 77 ? 12.109 21.031 22.836 1.00 29.22 77 MET A O 1
ATOM 579 N N . LEU A 1 78 ? 12.115 19.950 20.858 1.00 29.16 78 LEU A N 1
ATOM 580 C CA . LEU A 1 78 ? 11.089 20.803 20.256 1.00 29.15 78 LEU A CA 1
ATOM 581 C C . LEU A 1 78 ? 9.706 20.559 20.858 1.00 29.14 78 LEU A C 1
ATOM 582 O O . LEU A 1 78 ? 8.913 21.494 20.996 1.00 29.12 78 LEU A O 1
ATOM 587 N N . ALA A 1 79 ? 9.426 19.305 21.214 1.00 29.07 79 ALA A N 1
ATOM 588 C CA . ALA A 1 79 ? 8.186 18.954 21.906 1.00 29.19 79 ALA A CA 1
ATOM 589 C C . ALA A 1 79 ? 8.107 19.613 23.286 1.00 29.24 79 ALA A C 1
ATOM 590 O O . ALA A 1 79 ? 7.037 20.069 23.698 1.00 29.24 79 ALA A O 1
ATOM 592 N N . GLU A 1 80 ? 9.239 19.658 23.991 1.00 29.33 80 GLU A N 1
ATOM 593 C CA . GLU A 1 80 ? 9.314 20.313 25.297 1.00 29.58 80 GLU A CA 1
ATOM 594 C C . GLU A 1 80 ? 9.057 21.814 25.166 1.00 29.43 80 GLU A C 1
ATOM 595 O O . GLU A 1 80 ? 8.289 22.384 25.943 1.00 29.58 80 GLU A O 1
ATOM 601 N N . LYS A 1 81 ? 9.699 22.439 24.180 1.00 29.42 81 LYS A N 1
ATOM 602 C CA . LYS A 1 81 ? 9.483 23.852 23.867 1.00 29.42 81 LYS A CA 1
ATOM 603 C C . LYS A 1 81 ? 8.006 24.155 23.641 1.00 29.38 81 LYS A C 1
ATOM 604 O O . LYS A 1 81 ? 7.459 25.080 24.244 1.00 29.41 81 LYS A O 1
ATOM 610 N N . ALA A 1 82 ? 7.378 23.364 22.770 1.00 29.24 82 ALA A N 1
ATOM 611 C CA . ALA A 1 82 ? 5.967 23.522 22.414 1.00 29.15 82 ALA A CA 1
ATOM 612 C C . ALA A 1 82 ? 5.046 23.427 23.629 1.00 29.09 82 ALA A C 1
ATOM 613 O O . ALA A 1 82 ? 4.138 24.246 23.791 1.00 29.09 82 ALA A O 1
ATOM 615 N N . ALA A 1 83 ? 5.295 22.432 24.479 1.00 29.05 83 ALA A N 1
ATOM 616 C CA . ALA A 1 83 ? 4.530 22.237 25.711 1.00 29.08 83 ALA A CA 1
ATOM 617 C C . ALA A 1 83 ? 4.667 23.429 26.661 1.00 29.11 83 ALA A C 1
ATOM 618 O O . ALA A 1 83 ? 3.668 23.937 27.179 1.00 29.03 83 ALA A O 1
ATOM 620 N N . LYS A 1 84 ? 5.905 23.874 26.873 1.00 29.31 84 LYS A N 1
ATOM 621 C CA . LYS A 1 84 ? 6.198 25.013 27.747 1.00 29.42 84 LYS A CA 1
ATOM 622 C C . LYS A 1 84 ? 5.603 26.316 27.213 1.00 29.21 84 LYS A C 1
ATOM 623 O O . LYS A 1 84 ? 5.172 27.170 27.989 1.00 29.21 84 LYS A O 1
ATOM 629 N N . ASN A 1 85 ? 5.581 26.459 25.889 1.00 28.92 85 ASN A N 1
ATOM 630 C CA . ASN A 1 85 ? 5.072 27.669 25.243 1.00 28.74 85 ASN A CA 1
ATOM 631 C C . ASN A 1 85 ? 3.563 27.656 24.967 1.00 28.65 85 ASN A C 1
ATOM 632 O O . ASN A 1 85 ? 3.031 28.562 24.321 1.00 28.63 85 ASN A O 1
ATOM 637 N N . GLY A 1 86 ? 2.884 26.621 25.457 1.00 28.54 86 GLY A N 1
ATOM 638 C CA . GLY A 1 86 ? 1.424 26.598 25.488 1.00 28.36 86 GLY A CA 1
ATOM 639 C C . GLY A 1 86 ? 0.714 25.976 24.301 1.00 28.29 86 GLY A C 1
ATOM 640 O O . GLY A 1 86 ? -0.515 25.995 24.247 1.00 28.30 86 GLY A O 1
ATOM 641 N N . TRP A 1 87 ? 1.476 25.428 23.354 1.00 28.19 87 TRP A N 1
ATOM 642 C CA . TRP A 1 87 ? 0.898 24.762 22.184 1.00 28.08 87 TRP A CA 1
ATOM 643 C C . TRP A 1 87 ? 0.001 23.603 22.602 1.00 28.10 87 TRP A C 1
ATOM 644 O O . TRP A 1 87 ? 0.358 22.818 23.482 1.00 28.20 87 TRP A O 1
ATOM 655 N N . GLU A 1 88 ? -1.169 23.516 21.977 1.00 28.12 88 GLU A N 1
ATOM 656 C CA . GLU A 1 88 ? -2.118 22.444 22.268 1.00 28.17 88 GLU A CA 1
ATOM 657 C C . GLU A 1 88 ? -1.600 21.120 21.723 1.00 28.10 88 GLU A C 1
ATOM 658 O O . GLU A 1 88 ? -1.689 20.085 22.384 1.00 28.12 88 GLU A O 1
ATOM 664 N N . GLY A 1 89 ? -1.043 21.166 20.519 1.00 28.12 89 GLY A N 1
ATOM 665 C CA . GLY A 1 89 ? -0.493 19.974 19.897 1.00 27.93 89 GLY A CA 1
ATOM 666 C C . GLY A 1 89 ? 0.162 20.225 18.559 1.00 27.78 89 GLY A C 1
ATOM 667 O O . GLY A 1 89 ? 0.209 21.359 18.074 1.00 27.76 89 GLY A O 1
ATOM 668 N N . ILE A 1 90 ? 0.678 19.149 17.971 1.00 27.56 90 ILE A N 1
ATOM 669 C CA . ILE A 1 90 ? 1.361 19.202 16.685 1.00 27.45 90 ILE A CA 1
ATOM 670 C C . ILE A 1 90 ? 0.933 17.993 15.852 1.00 27.41 90 ILE A C 1
ATOM 671 O O . ILE A 1 90 ? 0.890 16.868 16.357 1.00 27.53 90 ILE A O 1
ATOM 676 N N . VAL A 1 91 ? 0.595 18.242 14.588 1.00 27.31 91 VAL A N 1
ATOM 677 C CA . VAL A 1 91 ? 0.267 17.185 13.630 1.00 27.15 91 VAL A CA 1
ATOM 678 C C . VAL A 1 91 ? 1.327 17.183 12.527 1.00 27.09 91 VAL A C 1
ATOM 679 O O . VAL A 1 91 ? 1.526 18.190 11.847 1.00 27.21 91 VAL A O 1
ATOM 683 N N . VAL A 1 92 ? 2.009 16.052 12.364 1.00 27.02 92 VAL A N 1
ATOM 684 C CA . VAL A 1 92 ? 3.126 15.953 11.422 1.00 27.04 92 VAL A CA 1
ATOM 685 C C . VAL A 1 92 ? 2.838 14.970 10.288 1.00 27.19 92 VAL A C 1
ATOM 686 O O . VAL A 1 92 ? 2.785 13.754 10.503 1.00 27.04 92 VAL A O 1
ATOM 690 N N . TYR A 1 93 ? 2.648 15.505 9.084 1.00 27.31 93 TYR A N 1
ATOM 691 C CA . TYR A 1 93 ? 2.583 14.681 7.878 1.00 27.40 93 TYR A CA 1
ATOM 692 C C . TYR A 1 93 ? 4.020 14.330 7.515 1.00 27.21 93 TYR A C 1
ATOM 693 O O . TYR A 1 93 ? 4.636 14.948 6.646 1.00 26.98 93 TYR A O 1
ATOM 702 N N . GLY A 1 94 ? 4.539 13.333 8.223 1.00 27.03 94 GLY A N 1
ATOM 703 C CA . GLY A 1 94 ? 5.952 12.987 8.219 1.00 27.09 94 GLY A CA 1
ATOM 704 C C . GLY A 1 94 ? 6.252 12.233 9.501 1.00 27.10 94 GLY A C 1
ATOM 705 O O . GLY A 1 94 ? 5.347 11.666 10.119 1.00 26.96 94 GLY A O 1
ATOM 706 N N . CYS A 1 95 ? 7.517 12.237 9.909 1.00 27.06 95 CYS A N 1
ATOM 707 C CA . CYS A 1 95 ? 7.944 11.465 11.069 1.00 27.09 95 CYS A CA 1
ATOM 708 C C . CYS A 1 95 ? 8.414 12.305 12.247 1.00 27.17 95 CYS A C 1
ATOM 709 O O . CYS A 1 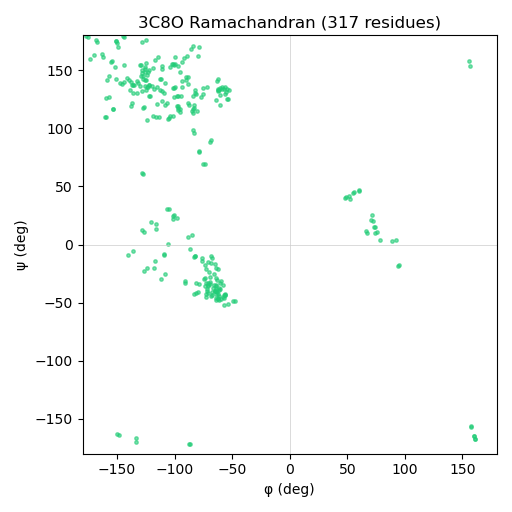95 ? 8.743 13.486 12.101 1.00 27.20 95 CYS A O 1
ATOM 712 N N . ILE A 1 96 ? 8.434 11.669 13.416 1.00 27.25 96 ILE A N 1
ATOM 713 C CA . ILE A 1 96 ? 8.957 12.262 14.641 1.00 27.25 96 ILE A CA 1
ATOM 714 C C . ILE A 1 96 ? 9.974 11.291 15.250 1.00 27.32 96 ILE A C 1
ATOM 715 O O . ILE A 1 96 ? 10.154 10.180 14.749 1.00 27.11 96 ILE A O 1
ATOM 720 N N . ARG A 1 97 ? 10.647 11.718 16.314 1.00 27.46 97 ARG A N 1
ATOM 721 C CA . ARG A 1 97 ? 11.550 10.835 17.052 1.00 27.71 97 ARG A CA 1
ATOM 722 C C . ARG A 1 97 ? 11.529 11.138 18.551 1.00 27.74 97 ARG A C 1
ATOM 723 O O . ARG A 1 97 ? 10.826 12.049 18.990 1.00 27.62 97 ARG A O 1
ATOM 731 N N . ASP A 1 98 ? 12.313 10.375 19.314 1.00 27.93 98 ASP A N 1
ATOM 732 C CA . ASP A 1 98 ? 12.319 10.416 20.782 1.00 28.03 98 ASP A CA 1
ATOM 733 C C . ASP A 1 98 ? 10.939 10.065 21.337 1.00 28.07 98 ASP A C 1
ATOM 734 O O . ASP A 1 98 ? 10.425 10.742 22.229 1.00 28.07 98 ASP A O 1
ATOM 739 N N . VAL A 1 99 ? 10.349 8.997 20.799 1.00 28.42 99 VAL A N 1
ATOM 740 C CA . VAL A 1 99 ? 8.971 8.606 21.127 1.00 28.54 99 VAL A CA 1
ATOM 741 C C . VAL A 1 99 ? 8.733 8.303 22.609 1.00 28.59 99 VAL A C 1
ATOM 742 O O . VAL A 1 99 ? 7.636 8.534 23.116 1.00 28.57 99 VAL A O 1
ATOM 746 N N . ASP A 1 100 ? 9.756 7.797 23.294 1.00 28.68 100 ASP A N 1
ATOM 747 C CA . ASP A 1 100 ? 9.643 7.461 24.712 1.00 28.98 100 ASP A CA 1
ATOM 748 C C . ASP A 1 100 ? 9.555 8.705 25.595 1.00 28.91 100 ASP A C 1
ATOM 749 O O . ASP A 1 100 ? 8.878 8.691 26.623 1.00 28.94 100 ASP A O 1
ATOM 754 N N . VAL A 1 101 ? 10.236 9.774 25.185 1.00 28.80 101 VAL A N 1
ATOM 755 C CA . VAL A 1 101 ? 10.190 11.045 25.910 1.00 28.84 101 VAL A CA 1
ATOM 756 C C . VAL A 1 101 ? 8.930 11.835 25.545 1.00 28.79 101 VAL A C 1
ATOM 757 O O . VAL A 1 101 ? 8.285 12.415 26.420 1.00 28.69 101 VAL A O 1
ATOM 761 N N . ILE A 1 102 ? 8.586 11.847 24.256 1.00 28.77 102 ILE A N 1
ATOM 762 C CA . ILE A 1 102 ? 7.389 12.544 23.768 1.00 28.85 102 ILE A CA 1
ATOM 763 C C . ILE A 1 102 ? 6.093 11.986 24.388 1.00 28.98 102 ILE A C 1
ATOM 764 O O . ILE A 1 102 ? 5.145 12.737 24.630 1.00 28.85 102 ILE A O 1
ATOM 769 N N . ALA A 1 103 ? 6.083 10.682 24.670 1.00 29.11 103 ALA A N 1
ATOM 770 C CA . ALA A 1 103 ? 4.945 10.008 25.314 1.00 29.40 103 ALA A CA 1
ATOM 771 C C . ALA A 1 103 ? 4.645 10.495 26.738 1.00 29.66 103 ALA A C 1
ATOM 772 O O . ALA A 1 103 ? 3.538 10.297 27.243 1.00 29.64 103 ALA A O 1
ATOM 774 N N . GLN A 1 104 ? 5.628 11.117 27.384 1.00 29.87 104 GLN A N 1
ATOM 775 C CA . GLN A 1 104 ? 5.429 11.690 28.719 1.00 30.45 104 GLN A CA 1
ATOM 776 C C . GLN A 1 104 ? 5.598 13.212 28.741 1.00 30.13 104 GLN A C 1
ATOM 777 O O . GLN A 1 104 ? 5.771 13.817 29.802 1.00 30.30 104 GLN A O 1
ATOM 783 N N . THR A 1 105 ? 5.533 13.817 27.557 1.00 29.88 105 THR A N 1
ATOM 784 C CA . THR A 1 105 ? 5.545 15.269 27.400 1.00 29.61 105 THR A CA 1
ATOM 785 C C . THR A 1 105 ? 4.102 15.767 27.351 1.00 29.48 105 THR A C 1
ATOM 786 O O . THR A 1 105 ? 3.263 15.176 26.670 1.00 29.40 105 THR A O 1
ATOM 790 N N . ASP A 1 106 ? 3.820 16.848 28.077 1.00 29.24 106 ASP A N 1
ATOM 791 C CA . ASP A 1 106 ? 2.474 17.419 28.149 1.00 29.17 106 ASP A CA 1
ATOM 792 C C . ASP A 1 106 ? 2.111 18.148 26.851 1.00 28.79 106 ASP A C 1
ATOM 793 O O . ASP A 1 106 ? 1.991 19.373 26.815 1.00 28.78 106 ASP A O 1
ATOM 798 N N . LEU A 1 107 ? 1.934 17.371 25.787 1.00 28.37 107 LEU A N 1
ATOM 799 C CA . LEU A 1 107 ? 1.679 17.900 24.455 1.00 27.97 107 LEU A CA 1
ATOM 800 C C . LEU A 1 107 ? 0.976 16.851 23.602 1.00 27.76 107 LEU A C 1
ATOM 801 O O . LEU A 1 107 ? 1.235 15.656 23.737 1.00 28.09 107 LEU A O 1
ATOM 806 N N . GLY A 1 108 ? 0.086 17.303 22.727 1.00 27.67 108 GLY A N 1
ATOM 807 C CA . GLY A 1 108 ? -0.515 16.419 21.735 1.00 27.33 108 GLY A CA 1
ATOM 808 C C . GLY A 1 108 ? 0.392 16.297 20.526 1.00 27.15 108 GLY A C 1
ATOM 809 O O . GLY A 1 108 ? 0.834 17.301 19.972 1.00 27.06 108 GLY A O 1
ATOM 810 N N . VAL A 1 109 ? 0.696 15.065 20.128 1.00 27.09 109 VAL A N 1
ATOM 811 C CA . VAL A 1 109 ? 1.507 14.837 18.933 1.00 26.92 109 VAL A CA 1
ATOM 812 C C . VAL A 1 109 ? 0.915 13.695 18.120 1.00 26.89 109 VAL A C 1
ATOM 813 O O . VAL A 1 109 ? 0.764 12.582 18.620 1.00 26.92 109 VAL A O 1
ATOM 817 N N . GLN A 1 110 ? 0.568 13.985 16.870 1.00 26.84 110 GLN A N 1
ATOM 818 C CA . GLN A 1 110 ? 0.182 12.941 15.927 1.00 26.75 110 GLN A CA 1
ATOM 819 C C . GLN A 1 110 ? 1.083 12.982 14.700 1.00 26.70 110 GLN A C 1
ATOM 820 O O . GLN A 1 110 ? 1.397 14.054 14.181 1.00 26.67 110 GLN A O 1
ATOM 826 N N . ALA A 1 111 ? 1.507 11.804 14.252 1.00 26.72 111 ALA A N 1
ATOM 827 C CA . ALA A 1 111 ? 2.389 11.689 13.097 1.00 26.66 111 ALA A CA 1
ATOM 828 C C . ALA A 1 111 ? 2.152 10.369 12.365 1.00 26.50 111 ALA A C 1
ATOM 829 O O . ALA A 1 111 ? 1.396 9.517 12.835 1.00 26.56 111 ALA A O 1
ATOM 831 N N . LEU A 1 112 ? 2.796 10.212 11.212 1.00 26.48 112 LEU A N 1
ATOM 832 C CA . LEU A 1 112 ? 2.711 8.976 10.439 1.00 26.46 112 LEU A CA 1
ATOM 833 C C . LEU A 1 112 ? 3.486 7.842 11.101 1.00 26.57 112 LEU A C 1
ATOM 834 O O . LEU A 1 112 ? 2.993 6.716 11.201 1.00 26.49 112 LEU A O 1
ATOM 839 N N . ALA A 1 113 ? 4.697 8.150 11.556 1.00 26.55 113 ALA A N 1
ATOM 840 C CA . ALA A 1 113 ? 5.610 7.146 12.094 1.00 26.57 113 ALA A CA 1
ATOM 841 C C . ALA A 1 113 ? 6.773 7.816 12.803 1.00 26.65 113 ALA A C 1
ATOM 842 O O . ALA A 1 113 ? 6.901 9.041 12.781 1.00 26.55 113 ALA A O 1
ATOM 844 N N . SER A 1 114 ? 7.615 7.004 13.437 1.00 26.65 114 SER A N 1
ATOM 845 C CA . SER A 1 114 ? 8.867 7.493 13.992 1.00 26.72 114 SER A CA 1
ATOM 846 C C . SER A 1 114 ? 10.031 7.181 13.055 1.00 26.69 114 SER A C 1
ATOM 847 O O . SER A 1 114 ? 9.960 6.261 12.236 1.00 26.54 114 SER A O 1
ATOM 850 N N . HIS A 1 115 ? 11.091 7.974 13.175 1.00 26.70 115 HIS A N 1
ATOM 851 C CA . HIS A 1 115 ? 12.316 7.803 12.404 1.00 26.55 115 HIS A CA 1
ATOM 852 C C . HIS A 1 115 ? 13.411 8.534 13.172 1.00 26.56 115 HIS A C 1
ATOM 853 O O . HIS A 1 115 ? 13.241 9.703 13.503 1.00 26.60 115 HIS A O 1
ATOM 860 N N . PRO A 1 116 ? 14.523 7.843 13.483 1.00 26.55 116 PRO A N 1
ATOM 861 C CA . PRO A 1 116 ? 15.565 8.434 14.336 1.00 26.67 116 PRO A CA 1
ATOM 862 C C . PRO A 1 116 ? 16.488 9.477 13.688 1.00 26.87 116 PRO A C 1
ATOM 863 O O . PRO A 1 116 ? 17.223 10.155 14.409 1.00 26.66 116 PRO A O 1
ATOM 867 N N . LEU A 1 117 ? 16.457 9.610 12.363 1.00 26.99 117 LEU A N 1
ATOM 868 C CA . LEU A 1 117 ? 17.400 10.492 11.662 1.00 27.40 117 LEU A CA 1
ATOM 869 C C . LEU A 1 117 ? 16.904 11.935 11.550 1.00 27.60 117 LEU A C 1
ATOM 870 O O . LEU A 1 117 ? 15.853 12.193 10.962 1.00 27.69 117 LEU A O 1
ATOM 875 N N . LYS A 1 118 ? 17.668 12.872 12.110 1.00 27.94 118 LYS A N 1
ATOM 876 C CA . LYS A 1 118 ? 17.279 14.284 12.074 1.00 28.60 118 LYS A CA 1
ATOM 877 C C . LYS A 1 118 ? 17.598 14.932 10.725 1.00 28.45 118 LYS A C 1
ATOM 878 O O . LYS A 1 118 ? 18.384 14.400 9.939 1.00 28.37 118 LYS A O 1
ATOM 884 N N . THR A 1 119 ? 16.974 16.077 10.465 1.00 28.66 119 THR A N 1
ATOM 885 C CA . THR A 1 119 ? 17.170 16.802 9.211 1.00 28.76 119 THR A CA 1
ATOM 886 C C . THR A 1 119 ? 18.327 17.789 9.312 1.00 29.10 119 THR A C 1
ATOM 887 O O . THR A 1 119 ? 18.760 18.138 10.412 1.00 28.96 119 THR A O 1
ATOM 891 N N . ASP A 1 120 ? 18.828 18.225 8.158 1.00 29.50 120 ASP A N 1
ATOM 892 C CA . ASP A 1 120 ? 19.742 19.359 8.087 1.00 29.96 120 ASP A CA 1
ATOM 893 C C . ASP A 1 120 ? 18.912 20.636 7.960 1.00 30.25 120 ASP A C 1
ATOM 894 O O . ASP A 1 120 ? 18.107 20.773 7.034 1.00 30.29 120 ASP A O 1
ATOM 899 N N . LYS A 1 121 ? 19.094 21.555 8.904 1.00 30.57 121 LYS A N 1
ATOM 900 C CA . LYS A 1 121 ? 18.322 22.798 8.932 1.00 31.02 121 LYS A CA 1
ATOM 901 C C . LYS A 1 121 ? 18.931 23.842 8.001 1.00 31.14 121 LYS A C 1
ATOM 902 O O . LYS A 1 121 ? 20.075 24.266 8.189 1.00 31.23 121 LYS A O 1
ATOM 908 N N . ARG A 1 122 ? 18.161 24.247 6.994 1.00 31.21 122 ARG A N 1
ATOM 909 C CA . ARG A 1 122 ? 18.647 25.186 5.981 1.00 31.41 122 ARG A CA 1
ATOM 910 C C . ARG A 1 122 ? 17.723 26.383 5.760 1.00 31.10 122 ARG A C 1
ATOM 911 O O . ARG A 1 122 ? 17.882 27.124 4.785 1.00 31.05 122 ARG A O 1
ATOM 919 N N . GLY A 1 123 ? 16.766 26.567 6.666 1.00 30.74 123 GLY A N 1
ATOM 920 C CA . GLY A 1 123 ? 15.833 27.691 6.594 1.00 30.57 123 GLY A CA 1
ATOM 921 C C . GLY A 1 123 ? 14.798 27.581 5.489 1.00 30.40 123 GLY A C 1
ATOM 922 O O . GLY A 1 123 ? 14.204 28.584 5.091 1.00 30.51 123 GLY A O 1
ATOM 923 N N . ILE A 1 124 ? 14.574 26.364 4.996 1.00 30.14 124 ILE A N 1
ATOM 924 C CA . ILE A 1 124 ? 13.611 26.135 3.918 1.00 29.92 124 ILE A CA 1
ATOM 925 C C . ILE A 1 124 ? 12.253 25.744 4.490 1.00 29.83 124 ILE A C 1
ATOM 926 O O . ILE A 1 124 ? 12.149 24.820 5.304 1.00 29.70 124 ILE A O 1
ATOM 931 N N . GLY A 1 125 ? 11.217 26.457 4.059 1.00 29.70 125 GLY A N 1
ATOM 932 C CA . GLY A 1 125 ? 9.855 26.181 4.497 1.00 29.66 125 GLY A CA 1
ATOM 933 C C . GLY A 1 125 ? 8.937 27.379 4.378 1.00 29.70 125 GLY A C 1
ATOM 934 O O . GLY A 1 125 ? 9.388 28.527 4.426 1.00 29.60 125 GLY A O 1
ATOM 935 N N . ASP A 1 126 ? 7.643 27.108 4.223 1.00 29.66 126 ASP A N 1
ATOM 936 C CA . ASP A 1 126 ? 6.634 28.159 4.134 1.00 29.88 126 ASP A CA 1
ATOM 937 C C . ASP A 1 126 ? 5.746 28.162 5.371 1.00 29.71 126 ASP A C 1
ATOM 938 O O . ASP A 1 126 ? 5.257 27.112 5.797 1.00 29.78 126 ASP A O 1
ATOM 943 N N . LEU A 1 127 ? 5.546 29.345 5.945 1.00 29.47 127 LEU A N 1
ATOM 944 C CA . LEU A 1 127 ? 4.689 29.500 7.113 1.00 29.26 127 LEU A CA 1
ATOM 945 C C . LEU A 1 127 ? 3.314 30.023 6.721 1.00 29.13 127 LEU A C 1
ATOM 946 O O . LEU A 1 127 ? 3.197 30.969 5.940 1.00 29.06 127 LEU A O 1
ATOM 951 N N . ASN A 1 128 ? 2.284 29.398 7.286 1.00 28.91 128 ASN A N 1
ATOM 952 C CA . ASN A 1 128 ? 0.893 29.813 7.110 1.00 28.71 128 ASN A CA 1
ATOM 953 C C . ASN A 1 128 ? 0.422 29.900 5.659 1.00 28.59 128 ASN A C 1
ATOM 954 O O . ASN A 1 128 ? -0.224 30.869 5.245 1.00 28.53 128 ASN A O 1
ATOM 959 N N . VAL A 1 129 ? 0.771 28.871 4.896 1.00 28.29 129 VAL A N 1
ATOM 960 C CA . VAL A 1 129 ? 0.156 28.619 3.605 1.00 28.06 129 VAL A CA 1
ATOM 961 C C . VAL A 1 129 ? -0.813 27.453 3.789 1.00 27.87 129 VAL A C 1
ATOM 962 O O . VAL A 1 129 ? -0.628 26.625 4.686 1.00 27.81 129 VAL A O 1
ATOM 966 N N . ALA A 1 130 ? -1.851 27.400 2.961 1.00 27.65 130 ALA A N 1
ATOM 967 C CA . ALA A 1 130 ? -2.756 26.259 2.966 1.00 27.55 130 ALA A CA 1
ATOM 968 C C . ALA A 1 130 ? -1.957 25.010 2.608 1.00 27.45 130 ALA A C 1
ATOM 969 O O . ALA A 1 130 ? -1.144 25.033 1.680 1.00 27.30 130 ALA A O 1
ATOM 971 N N . VAL A 1 131 ? -2.155 23.942 3.377 1.00 27.36 131 VAL A N 1
ATOM 972 C CA . VAL A 1 131 ? -1.476 22.669 3.117 1.00 27.31 131 VAL A CA 1
ATOM 973 C C . VAL A 1 131 ? -2.489 21.533 3.006 1.00 27.46 131 VAL A C 1
ATOM 974 O O . VAL A 1 131 ? -3.482 21.499 3.741 1.00 27.47 131 VAL A O 1
ATOM 978 N N . THR A 1 132 ? -2.239 20.614 2.077 1.00 27.45 132 THR A N 1
ATOM 979 C CA . THR A 1 132 ? -3.188 19.545 1.789 1.00 27.41 132 THR A CA 1
ATOM 980 C C . THR A 1 132 ? -2.534 18.169 1.880 1.00 27.40 132 THR A C 1
ATOM 981 O O . THR A 1 132 ? -1.592 17.863 1.144 1.00 27.38 132 THR A O 1
ATOM 985 N N . PHE A 1 133 ? -3.036 17.356 2.807 1.00 27.41 133 PHE A N 1
ATOM 986 C CA . PHE A 1 133 ? -2.620 15.959 2.932 1.00 27.32 133 PHE A CA 1
ATOM 987 C C . PHE A 1 133 ? -3.700 15.113 3.594 1.00 27.31 133 PHE A C 1
ATOM 988 O O . PHE A 1 133 ? -4.555 15.637 4.314 1.00 27.28 133 PHE A O 1
ATOM 996 N N . GLY A 1 134 ? -3.649 13.806 3.331 1.00 27.29 134 GLY A N 1
ATOM 997 C CA . GLY A 1 134 ? -4.602 12.837 3.876 1.00 27.19 134 GLY A CA 1
ATOM 998 C C . GLY A 1 134 ? -6.065 13.251 3.649 1.00 27.15 134 GLY A C 1
ATOM 999 O O . GLY A 1 134 ? -6.910 13.129 4.542 1.00 27.05 134 GLY A O 1
ATOM 1000 N N . GLY A 1 135 ? -6.343 13.753 2.445 1.00 27.01 135 GLY A N 1
ATOM 1001 C CA . GLY A 1 135 ? -7.699 14.115 2.030 1.00 27.11 135 GLY A CA 1
ATOM 1002 C C . GLY A 1 135 ? -8.241 15.433 2.560 1.00 27.33 135 GLY A C 1
ATOM 1003 O O . GLY A 1 135 ? -9.397 15.774 2.303 1.00 27.22 135 GLY A O 1
ATOM 1004 N N . VAL A 1 136 ? -7.415 16.183 3.289 1.00 27.45 136 VAL A N 1
ATOM 1005 C CA . VAL A 1 136 ? -7.873 17.409 3.948 1.00 27.67 136 VAL A CA 1
ATOM 1006 C C . VAL A 1 136 ? -6.961 18.613 3.677 1.00 27.81 136 VAL A C 1
ATOM 1007 O O . VAL A 1 136 ? -5.735 18.494 3.705 1.00 27.65 136 VAL A O 1
ATOM 1011 N N . THR A 1 137 ? -7.575 19.764 3.403 1.00 27.91 137 THR A N 1
ATOM 1012 C CA . THR A 1 137 ? -6.846 21.029 3.285 1.00 27.95 137 THR A CA 1
ATOM 1013 C C . THR A 1 137 ? -6.872 21.779 4.618 1.00 28.05 137 THR A C 1
ATOM 1014 O O . THR A 1 137 ? -7.939 22.160 5.115 1.00 28.02 137 THR A O 1
ATOM 1018 N N . PHE A 1 138 ? -5.684 21.967 5.188 1.00 28.15 138 PHE A N 1
ATOM 1019 C CA . PHE A 1 138 ? -5.505 22.644 6.467 1.00 28.38 138 PHE A CA 1
ATOM 1020 C C . PHE A 1 138 ? -5.186 24.117 6.217 1.00 28.69 138 PHE A C 1
ATOM 1021 O O . PHE A 1 138 ? -4.135 24.450 5.659 1.00 28.73 138 PHE A O 1
ATOM 1029 N N . ARG A 1 139 ? -6.100 24.991 6.625 1.00 28.97 139 ARG A N 1
ATOM 1030 C CA . ARG A 1 139 ? -5.956 26.427 6.392 1.00 29.48 139 ARG A CA 1
ATOM 1031 C C . ARG A 1 139 ? -5.671 27.167 7.694 1.00 29.18 139 ARG A C 1
ATOM 1032 O O . ARG A 1 139 ? -6.378 26.966 8.680 1.00 29.14 139 ARG A O 1
ATOM 1040 N N . PRO A 1 140 ? -4.631 28.025 7.704 1.00 29.18 140 PRO A N 1
ATOM 1041 C CA . PRO A 1 140 ? -4.318 28.818 8.892 1.00 29.27 140 PRO A CA 1
ATOM 1042 C C . PRO A 1 140 ? -5.527 29.644 9.313 1.00 29.25 140 PRO A C 1
ATOM 1043 O O . PRO A 1 140 ? -6.203 30.228 8.462 1.00 29.27 140 PRO A O 1
ATOM 1047 N N . GLY A 1 141 ? -5.812 29.665 10.612 1.00 29.20 141 GLY A N 1
ATOM 1048 C CA . GLY A 1 141 ? -6.971 30.389 11.127 1.00 29.15 141 GLY A CA 1
ATOM 1049 C C . GLY A 1 141 ? -8.209 29.523 11.283 1.00 29.13 141 GLY A C 1
ATOM 1050 O O . GLY A 1 141 ? -9.145 29.898 11.992 1.00 29.12 141 GLY A O 1
ATOM 1051 N N . GLU A 1 142 ? -8.224 28.373 10.612 1.00 29.03 142 GLU A N 1
ATOM 1052 C CA . GLU A 1 142 ? -9.287 27.384 10.801 1.00 28.97 142 GLU A CA 1
ATOM 1053 C C . GLU A 1 142 ? -8.904 26.461 11.961 1.00 28.78 142 GLU A C 1
ATOM 1054 O O . GLU A 1 142 ? -7.928 26.734 12.665 1.00 28.77 142 GLU A O 1
ATOM 1060 N N . PHE A 1 143 ? -9.664 25.391 12.185 1.00 28.49 143 PHE A N 1
ATOM 1061 C CA . PHE A 1 143 ? -9.502 24.613 13.418 1.00 28.29 143 PHE A CA 1
ATOM 1062 C C . PHE A 1 143 ? -9.327 23.114 13.203 1.00 28.07 143 PHE A C 1
ATOM 1063 O O . PHE A 1 143 ? -9.834 22.555 12.234 1.00 27.90 143 PHE A O 1
ATOM 1071 N N . VAL A 1 144 ? -8.593 22.483 14.119 1.00 27.97 144 VAL A N 1
ATOM 1072 C CA . VAL A 1 144 ? -8.279 21.054 14.048 1.00 27.87 144 VAL A CA 1
ATOM 1073 C C . VAL A 1 144 ? -8.406 20.420 15.437 1.00 27.86 144 VAL A C 1
ATOM 1074 O O . VAL A 1 144 ? -8.035 21.026 16.442 1.00 27.82 144 VAL A O 1
ATOM 1078 N N . TYR A 1 145 ? -8.960 19.211 15.484 1.00 27.79 145 TYR A N 1
ATOM 1079 C CA . TYR A 1 145 ? -9.154 18.489 16.738 1.00 27.65 145 TYR A CA 1
ATOM 1080 C C . TYR A 1 145 ? -8.729 17.041 16.556 1.00 27.46 145 TYR A C 1
ATOM 1081 O O . TYR A 1 145 ? -9.023 16.428 15.531 1.00 27.44 145 TYR A O 1
ATOM 1090 N N . ALA A 1 146 ? -8.022 16.506 17.545 1.00 27.36 146 ALA A N 1
ATOM 1091 C CA . ALA A 1 146 ? -7.448 15.167 17.435 1.00 27.19 146 ALA A CA 1
ATOM 1092 C C . ALA A 1 146 ? -7.571 14.393 18.738 1.00 27.25 146 ALA A C 1
ATOM 1093 O O . ALA A 1 146 ? -7.431 14.964 19.819 1.00 27.05 146 ALA A O 1
ATOM 1095 N N . ASP A 1 147 ? -7.849 13.095 18.619 1.00 27.14 147 ASP A N 1
ATOM 1096 C CA . ASP A 1 147 ? -7.838 12.173 19.755 1.00 27.17 147 ASP A CA 1
ATOM 1097 C C . ASP A 1 147 ? -7.455 10.756 19.298 1.00 27.18 147 ASP A C 1
ATOM 1098 O O . ASP A 1 147 ? -6.914 10.582 18.200 1.00 27.23 147 ASP A O 1
ATOM 1103 N N . ASN A 1 148 ? -7.733 9.756 20.133 1.00 27.28 148 ASN A N 1
ATOM 1104 C CA . ASN A 1 148 ? -7.452 8.354 19.795 1.00 27.53 148 ASN A CA 1
ATOM 1105 C C . ASN A 1 148 ? -8.331 7.783 18.675 1.00 27.39 148 ASN A C 1
ATOM 1106 O O . ASN A 1 148 ? -8.067 6.687 18.174 1.00 27.51 148 ASN A O 1
ATOM 1111 N N . ASN A 1 149 ? -9.364 8.526 18.284 1.00 27.10 149 ASN A N 1
ATOM 1112 C CA . ASN A 1 149 ? -10.272 8.104 17.213 1.00 27.04 149 ASN A CA 1
ATOM 1113 C C . ASN A 1 149 ? -9.857 8.589 15.828 1.00 26.97 149 ASN A C 1
ATOM 1114 O O . ASN A 1 149 ? -10.094 7.908 14.828 1.00 27.03 149 ASN A O 1
ATOM 1119 N N . GLY A 1 150 ? -9.252 9.772 15.778 1.00 26.88 150 GLY A N 1
ATOM 1120 C CA . GLY A 1 150 ? -8.818 10.371 14.521 1.00 26.74 150 GLY A CA 1
ATOM 1121 C C . GLY A 1 150 ? -8.578 11.864 14.624 1.00 26.80 150 GLY A C 1
ATOM 1122 O O . GLY A 1 150 ? -8.510 12.420 15.723 1.00 26.63 150 GLY A O 1
ATOM 1123 N N . ILE A 1 151 ? -8.438 12.503 13.466 1.00 26.68 151 ILE A N 1
ATOM 1124 C CA . ILE A 1 151 ? -8.232 13.944 13.371 1.00 26.86 151 ILE A CA 1
ATOM 1125 C C . ILE A 1 151 ? -9.332 14.543 12.501 1.00 26.95 151 ILE A C 1
ATOM 1126 O O . ILE A 1 151 ? -9.664 13.996 11.446 1.00 26.84 151 ILE A O 1
ATOM 1131 N N . ILE A 1 152 ? -9.900 15.660 12.955 1.00 27.13 152 ILE A N 1
ATOM 1132 C CA . ILE A 1 152 ? -10.948 16.361 12.208 1.00 27.37 152 ILE A CA 1
ATOM 1133 C C . ILE A 1 152 ? -10.615 17.847 12.059 1.00 27.61 152 ILE A C 1
ATOM 1134 O O . ILE A 1 152 ? -9.884 18.411 12.876 1.00 27.57 152 ILE A O 1
ATOM 1139 N N . VAL A 1 153 ? -11.148 18.470 11.010 1.00 27.94 153 VAL A N 1
ATOM 1140 C CA . VAL A 1 153 ? -11.003 19.915 10.813 1.00 28.25 153 VAL A CA 1
ATOM 1141 C C . VAL A 1 153 ? -12.357 20.606 10.654 1.00 28.50 153 VAL A C 1
ATOM 1142 O O . VAL A 1 153 ? -13.348 19.978 10.265 1.00 28.27 153 VAL A O 1
ATOM 1146 N N . SER A 1 154 ? -12.379 21.900 10.964 1.00 28.68 154 SER A N 1
ATOM 1147 C CA . SER A 1 154 ? -13.577 22.729 10.868 1.00 29.08 154 SER A CA 1
ATOM 1148 C C . SER A 1 154 ? -13.158 24.172 10.580 1.00 29.30 154 SER A C 1
ATOM 1149 O O . SER A 1 154 ? -12.141 24.632 11.110 1.00 29.34 154 SER A O 1
ATOM 1152 N N . PRO A 1 155 ? -13.932 24.894 9.742 1.00 29.58 155 PRO A N 1
ATOM 1153 C CA . PRO A 1 155 ? -13.586 26.289 9.458 1.00 29.88 155 PRO A CA 1
ATOM 1154 C C . PRO A 1 155 ? -13.878 27.212 10.643 1.00 30.22 155 PRO A C 1
ATOM 1155 O O . PRO A 1 155 ? -13.313 28.305 10.735 1.00 30.31 155 PRO A O 1
ATOM 1159 N N . GLN A 1 156 ? -14.751 26.759 11.538 1.00 30.64 156 GLN A N 1
ATOM 1160 C CA . GLN A 1 156 ? -15.131 27.518 12.724 1.00 31.05 156 GLN A CA 1
ATOM 1161 C C . GLN A 1 156 ? -14.756 26.750 13.987 1.00 31.28 156 GLN A C 1
ATOM 1162 O O . GLN A 1 156 ? -14.703 25.516 13.981 1.00 31.16 156 GLN A O 1
ATOM 1168 N N . ALA A 1 157 ? -14.495 27.488 15.065 1.00 31.67 157 ALA A N 1
ATOM 1169 C CA . ALA A 1 157 ? -14.182 26.891 16.359 1.00 32.16 157 ALA A CA 1
ATOM 1170 C C . ALA A 1 157 ? -15.365 26.074 16.870 1.00 32.56 157 ALA A C 1
ATOM 1171 O O . ALA A 1 157 ? -16.512 26.528 16.827 1.00 32.51 157 ALA A O 1
ATOM 1173 N N . LEU A 1 158 ? -15.074 24.865 17.338 1.00 33.00 158 LEU A N 1
ATOM 1174 C CA . LEU A 1 158 ? -16.095 23.972 17.866 1.00 33.69 158 LEU A CA 1
ATOM 1175 C C . LEU A 1 158 ? -15.979 23.864 19.381 1.00 34.23 158 LEU A C 1
ATOM 1176 O O . LEU A 1 158 ? -14.876 23.796 19.928 1.00 34.38 158 LEU A O 1
ATOM 1181 N N . LYS A 1 159 ? -17.125 23.859 20.052 1.00 34.96 159 LYS A N 1
ATOM 1182 C CA . LYS A 1 159 ? -17.175 23.639 21.489 1.00 35.59 159 LYS A CA 1
ATOM 1183 C C . LYS A 1 159 ? -17.595 22.202 21.769 1.00 36.08 159 LYS A C 1
ATOM 1184 O O . LYS A 1 159 ? -18.528 21.690 21.142 1.00 36.18 159 LYS A O 1
ATOM 1190 N N . MET A 1 160 ? -16.892 21.551 22.695 1.00 36.63 160 MET A N 1
ATOM 1191 C CA . MET A 1 160 ? -17.280 20.223 23.168 1.00 37.08 160 MET A CA 1
ATOM 1192 C C . MET A 1 160 ? -18.669 20.275 23.800 1.00 37.52 160 MET A C 1
ATOM 1193 O O . MET A 1 160 ? -18.963 21.199 24.564 1.00 37.61 160 MET A O 1
ATOM 1198 N N . PRO A 1 161 ? -19.537 19.300 23.460 1.00 37.89 161 PRO A N 1
ATOM 1199 C CA . PRO A 1 161 ? -20.864 19.153 24.069 1.00 38.10 161 PRO A CA 1
ATOM 1200 C C . PRO A 1 161 ? -20.813 19.042 25.594 1.00 38.28 161 PRO A C 1
ATOM 1201 O O . PRO A 1 161 ? -19.815 18.576 26.150 1.00 38.54 161 PRO A O 1
ATOM 1205 N N . MET B 1 1 ? 27.931 35.921 17.410 1.00 38.58 1 MET B N 1
ATOM 1206 C CA . MET B 1 1 ? 28.266 37.311 17.837 1.00 38.63 1 MET B CA 1
ATOM 1207 C C . MET B 1 1 ? 29.535 37.310 18.685 1.00 38.27 1 MET B C 1
ATOM 1208 O O . MET B 1 1 ? 29.625 36.590 19.686 1.00 38.45 1 MET B O 1
ATOM 1213 N N . HIS B 1 2 ? 30.512 38.116 18.273 1.00 37.68 2 HIS B N 1
ATOM 1214 C CA . HIS B 1 2 ? 31.793 38.203 18.970 1.00 37.10 2 HIS B CA 1
ATOM 1215 C C . HIS B 1 2 ? 31.805 39.360 19.969 1.00 36.42 2 HIS B C 1
ATOM 1216 O O . HIS B 1 2 ? 31.151 40.384 19.760 1.00 36.34 2 HIS B O 1
ATOM 1223 N N . TYR B 1 3 ? 32.554 39.188 21.052 1.00 35.53 3 TYR B N 1
ATOM 1224 C CA . TYR B 1 3 ? 32.623 40.199 22.100 1.00 34.65 3 TYR B CA 1
ATOM 1225 C C . TYR B 1 3 ? 34.059 40.577 22.426 1.00 34.02 3 TYR B C 1
ATOM 1226 O O . TYR B 1 3 ? 34.954 39.730 22.413 1.00 33.93 3 TYR B O 1
ATOM 1235 N N . VAL B 1 4 ? 34.268 41.861 22.702 1.00 33.21 4 VAL B N 1
ATOM 1236 C CA . VAL B 1 4 ? 35.557 42.357 23.168 1.00 32.35 4 VAL B CA 1
ATOM 1237 C C . VAL B 1 4 ? 35.358 42.834 24.601 1.00 31.80 4 VAL B C 1
ATOM 1238 O O . VAL B 1 4 ? 34.687 43.834 24.863 1.00 31.45 4 VAL B O 1
ATOM 1242 N N . THR B 1 5 ? 35.941 42.086 25.526 1.00 31.14 5 THR B N 1
ATOM 1243 C CA . THR B 1 5 ? 35.651 42.237 26.942 1.00 30.68 5 THR B CA 1
ATOM 1244 C C . THR B 1 5 ? 36.257 43.528 27.563 1.00 30.18 5 THR B C 1
ATOM 1245 O O . THR B 1 5 ? 35.650 44.115 28.464 1.00 29.94 5 THR B O 1
ATOM 1249 N N . PRO B 1 6 ? 37.434 43.991 27.076 1.00 29.72 6 PRO B N 1
ATOM 1250 C CA . PRO B 1 6 ? 37.865 45.348 27.452 1.00 29.48 6 PRO B CA 1
ATOM 1251 C C . PRO B 1 6 ? 36.911 46.464 27.001 1.00 29.40 6 PRO B C 1
ATOM 1252 O O . PRO B 1 6 ? 36.724 47.439 27.735 1.00 29.31 6 PRO B O 1
ATOM 1256 N N . ASP B 1 7 ? 36.320 46.322 25.814 1.00 29.12 7 ASP B N 1
ATOM 1257 C CA . ASP B 1 7 ? 35.373 47.313 25.289 1.00 29.13 7 ASP B CA 1
ATOM 1258 C C . ASP B 1 7 ? 34.114 47.420 26.148 1.00 28.91 7 ASP B C 1
ATOM 1259 O O . ASP B 1 7 ? 33.583 48.513 26.349 1.00 28.88 7 ASP B O 1
ATOM 1264 N N . LEU B 1 8 ? 33.647 46.280 26.651 1.00 28.70 8 LEU B N 1
ATOM 1265 C CA . LEU B 1 8 ? 32.450 46.229 27.489 1.00 28.63 8 LEU B CA 1
ATOM 1266 C C . LEU B 1 8 ? 32.692 46.818 28.878 1.00 28.59 8 LEU B C 1
ATOM 1267 O O . LEU B 1 8 ? 31.815 47.486 29.431 1.00 28.53 8 LEU B O 1
ATOM 1272 N N . CYS B 1 9 ? 33.879 46.567 29.432 1.00 28.47 9 CYS B N 1
ATOM 1273 C CA . CYS B 1 9 ? 34.287 47.157 30.709 1.00 28.36 9 CYS B CA 1
ATOM 1274 C C . CYS B 1 9 ? 34.375 48.681 30.621 1.00 28.38 9 CYS B C 1
ATOM 1275 O O . CYS B 1 9 ? 33.954 49.385 31.541 1.00 28.29 9 CYS B O 1
ATOM 1278 N N . ASP B 1 10 ? 34.915 49.180 29.510 1.00 28.47 10 ASP B N 1
ATOM 1279 C CA . ASP B 1 10 ? 35.045 50.620 29.275 1.00 28.66 10 ASP B CA 1
ATOM 1280 C C . ASP B 1 10 ? 33.689 51.312 29.117 1.00 28.97 10 ASP B C 1
ATOM 1281 O O . ASP B 1 10 ? 33.501 52.440 29.580 1.00 28.92 10 ASP B O 1
ATOM 1286 N N . ALA B 1 11 ? 32.753 50.628 28.466 1.00 29.34 11 ALA B N 1
ATOM 1287 C CA . ALA B 1 11 ? 31.442 51.198 28.165 1.00 29.69 11 ALA B CA 1
ATOM 1288 C C . ALA B 1 11 ? 30.471 51.118 29.341 1.00 29.91 11 ALA B C 1
ATOM 1289 O O . ALA B 1 11 ? 29.637 52.008 29.516 1.00 29.92 11 ALA B O 1
ATOM 1291 N N . TYR B 1 12 ? 30.585 50.059 30.144 1.00 30.22 12 TYR B N 1
ATOM 1292 C CA . TYR B 1 12 ? 29.665 49.835 31.262 1.00 30.56 12 TYR B CA 1
ATOM 1293 C C . TYR B 1 12 ? 30.383 49.600 32.600 1.00 30.59 12 TYR B C 1
ATOM 1294 O O . TYR B 1 12 ? 30.202 48.546 33.215 1.00 30.54 12 TYR B O 1
ATOM 1303 N N . PRO B 1 13 ? 31.181 50.583 33.072 1.00 30.70 13 PRO B N 1
ATOM 1304 C CA . PRO B 1 13 ? 31.983 50.355 34.282 1.00 30.76 13 PRO B CA 1
ATOM 1305 C C . PRO B 1 13 ? 31.160 50.150 35.558 1.00 30.79 13 PRO B C 1
ATOM 1306 O O . PRO B 1 13 ? 31.639 49.512 36.496 1.00 30.90 13 PRO B O 1
ATOM 1310 N N . GLU B 1 14 ? 29.939 50.681 35.585 1.00 30.82 14 GLU B N 1
ATOM 1311 C CA . GLU B 1 14 ? 29.061 50.562 36.750 1.00 30.75 14 GLU B CA 1
ATOM 1312 C C . GLU B 1 14 ? 28.226 49.277 36.746 1.00 30.74 14 GLU B C 1
ATOM 1313 O O . GLU B 1 14 ? 27.499 49.000 37.703 1.00 30.85 14 GLU B O 1
ATOM 1319 N N . LEU B 1 15 ? 28.340 48.492 35.676 1.00 30.55 15 LEU B N 1
ATOM 1320 C CA . LEU B 1 15 ? 27.551 47.267 35.531 1.00 30.53 15 LEU B CA 1
ATOM 1321 C C . LEU B 1 15 ? 28.381 45.986 35.595 1.00 30.43 15 LEU B C 1
ATOM 1322 O O . LEU B 1 15 ? 27.883 44.944 36.020 1.00 30.57 15 LEU B O 1
ATOM 1327 N N . VAL B 1 16 ? 29.638 46.064 35.170 1.00 30.30 16 VAL B N 1
ATOM 1328 C CA . VAL B 1 16 ? 30.465 44.865 35.026 1.00 30.18 16 VAL B CA 1
ATOM 1329 C C . VAL B 1 16 ? 31.218 44.469 36.297 1.00 30.20 16 VAL B C 1
ATOM 1330 O O . VAL B 1 16 ? 31.650 45.324 37.077 1.00 29.90 16 VAL B O 1
ATOM 1334 N N . GLN B 1 17 ? 31.343 43.161 36.502 1.00 30.10 17 GLN B N 1
ATOM 1335 C CA . GLN B 1 17 ? 32.318 42.616 37.436 1.00 30.23 17 GLN B CA 1
ATOM 1336 C C . GLN B 1 17 ? 33.175 41.597 36.700 1.00 29.77 17 GLN B C 1
ATOM 1337 O O . GLN B 1 17 ? 32.661 40.784 35.929 1.00 29.63 17 GLN B O 1
ATOM 1343 N N . VAL B 1 18 ? 34.482 41.654 36.936 1.00 29.34 18 VAL B N 1
ATOM 1344 C CA . VAL B 1 18 ? 35.418 40.774 36.254 1.00 28.88 18 VAL B CA 1
ATOM 1345 C C . VAL B 1 18 ? 35.768 39.563 37.113 1.00 28.81 18 VAL B C 1
ATOM 1346 O O . VAL B 1 18 ? 36.166 39.693 38.277 1.00 28.32 18 VAL B O 1
ATOM 1350 N N . VAL B 1 19 ? 35.615 38.388 36.511 1.00 28.68 19 VAL B N 1
ATOM 1351 C CA . VAL B 1 19 ? 35.998 37.121 37.119 1.00 28.80 19 VAL B CA 1
ATOM 1352 C C . VAL B 1 19 ? 37.508 37.104 37.367 1.00 28.92 19 VAL B C 1
ATOM 1353 O O . VAL B 1 19 ? 38.281 37.633 36.567 1.00 28.65 19 VAL B O 1
ATOM 1357 N N . GLU B 1 20 ? 37.918 36.514 38.487 1.00 29.26 20 GLU B N 1
ATOM 1358 C CA . GLU B 1 20 ? 39.338 36.320 38.783 1.00 29.73 20 GLU B CA 1
ATOM 1359 C C . GLU B 1 20 ? 40.041 35.613 37.627 1.00 29.53 20 GLU B C 1
ATOM 1360 O O . GLU B 1 20 ? 39.527 34.620 37.112 1.00 29.46 20 GLU B O 1
ATOM 1366 N N . PRO B 1 21 ? 41.215 36.127 37.207 1.00 29.47 21 PRO B N 1
ATOM 1367 C CA . PRO B 1 21 ? 41.939 35.536 36.075 1.00 29.67 21 PRO B CA 1
ATOM 1368 C C . PRO B 1 21 ? 42.497 34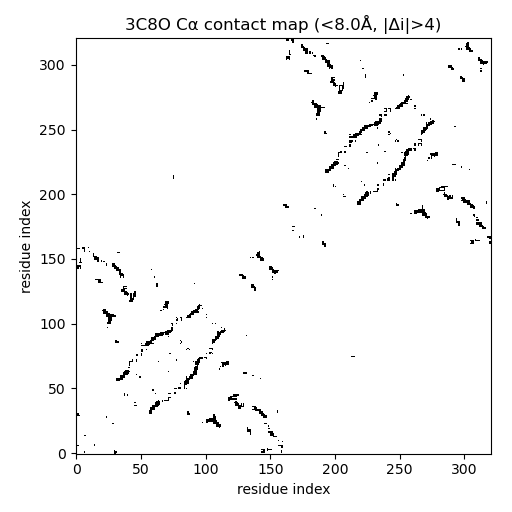.142 36.386 1.00 29.73 21 PRO B C 1
ATOM 1369 O O . PRO B 1 21 ? 43.628 34.018 36.860 1.00 30.27 21 PRO B O 1
ATOM 1373 N N . MET B 1 22 ? 41.705 33.108 36.116 1.00 29.74 22 MET B N 1
ATOM 1374 C CA . MET B 1 22 ? 42.130 31.724 36.354 1.00 29.80 22 MET B CA 1
ATOM 1375 C C . MET B 1 22 ? 41.684 30.759 35.253 1.00 29.66 22 MET B C 1
ATOM 1376 O O . MET B 1 22 ? 42.106 29.603 35.231 1.00 29.70 22 MET B O 1
ATOM 1381 N N . PHE B 1 23 ? 40.835 31.240 34.348 1.00 29.57 23 PHE B N 1
ATOM 1382 C CA . PHE B 1 23 ? 40.268 30.402 33.292 1.00 29.57 23 PHE B CA 1
ATOM 1383 C C . PHE B 1 23 ? 41.067 30.463 31.995 1.00 29.60 23 PHE B C 1
ATOM 1384 O O . PHE B 1 23 ? 41.794 31.428 31.752 1.00 29.83 23 PHE B O 1
ATOM 1392 N N . SER B 1 24 ? 40.931 29.419 31.179 1.00 29.45 24 SER B N 1
ATOM 1393 C CA . SER B 1 24 ? 41.583 29.339 29.873 1.00 29.37 24 SER B CA 1
ATOM 1394 C C . SER B 1 24 ? 40.557 29.056 28.776 1.00 29.19 24 SER B C 1
ATOM 1395 O O . SER B 1 24 ? 39.557 28.384 29.022 1.00 28.98 24 SER B O 1
ATOM 1398 N N . ASN B 1 25 ? 40.817 29.581 27.578 1.00 29.13 25 ASN B N 1
ATOM 1399 C CA . ASN B 1 25 ? 40.005 29.314 26.386 1.00 29.13 25 ASN B CA 1
ATOM 1400 C C . ASN B 1 25 ? 40.382 27.992 25.727 1.00 29.09 25 ASN B C 1
ATOM 1401 O O . ASN B 1 25 ? 41.560 27.741 25.455 1.00 29.35 25 ASN B O 1
ATOM 1406 N N . PHE B 1 26 ? 39.379 27.160 25.458 1.00 28.90 26 PHE B N 1
ATOM 1407 C CA . PHE B 1 26 ? 39.592 25.845 24.852 1.00 28.79 26 PHE B CA 1
ATOM 1408 C C . PHE B 1 26 ? 38.804 25.641 23.553 1.00 28.90 26 PHE B C 1
ATOM 1409 O O . PHE B 1 26 ? 39.139 24.762 22.760 1.00 28.87 26 PHE B O 1
ATOM 1417 N N . GLY B 1 27 ? 37.758 26.440 23.350 1.00 28.94 27 GLY B N 1
ATOM 1418 C CA . GLY B 1 27 ? 36.835 26.242 22.229 1.00 29.18 27 GLY B CA 1
ATOM 1419 C C . GLY B 1 27 ? 37.259 26.896 20.928 1.00 29.31 27 GLY B C 1
ATOM 1420 O O . GLY B 1 27 ? 38.182 27.710 20.905 1.00 29.29 27 GLY B O 1
ATOM 1421 N N . GLY B 1 28 ? 36.571 26.539 19.845 1.00 29.54 28 GLY B N 1
ATOM 1422 C CA . GLY B 1 28 ? 36.847 27.093 18.517 1.00 29.88 28 GLY B CA 1
ATOM 1423 C C . GLY B 1 28 ? 36.451 28.550 18.368 1.00 30.15 28 GLY B C 1
ATOM 1424 O O . GLY B 1 28 ? 36.970 29.254 17.501 1.00 30.23 28 GLY B O 1
ATOM 1425 N N . ARG B 1 29 ? 35.517 28.995 19.202 1.00 30.35 29 ARG B N 1
ATOM 1426 C CA . ARG B 1 29 ? 35.170 30.408 19.288 1.00 30.71 29 ARG B CA 1
ATOM 1427 C C . ARG B 1 29 ? 35.907 31.042 20.464 1.00 30.72 29 ARG B C 1
ATOM 1428 O O . ARG B 1 29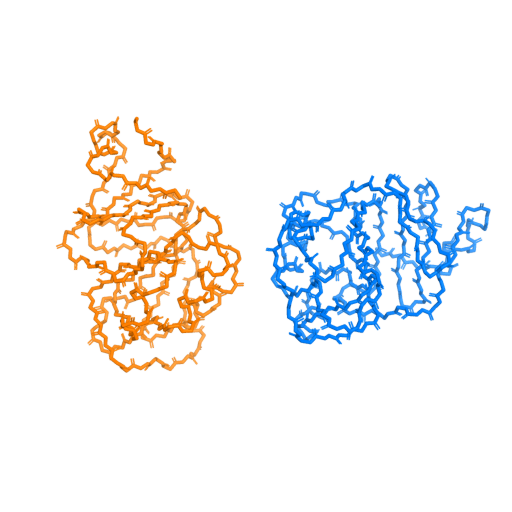 ? 35.729 30.627 21.610 1.00 30.75 29 ARG B O 1
ATOM 1436 N N . ASP B 1 30 ? 36.751 32.030 20.162 1.00 30.70 30 ASP B N 1
ATOM 1437 C CA . ASP B 1 30 ? 37.555 32.726 21.170 1.00 30.83 30 ASP B CA 1
ATOM 1438 C C . ASP B 1 30 ? 36.716 33.604 22.091 1.00 30.52 30 ASP B C 1
ATOM 1439 O O . ASP B 1 30 ? 37.046 33.772 23.263 1.00 30.60 30 ASP B O 1
ATOM 1444 N N . SER B 1 31 ? 35.637 34.166 21.552 1.00 30.09 31 SER B N 1
ATOM 1445 C CA . SER B 1 31 ? 34.754 35.024 22.328 1.00 29.72 31 SER B CA 1
ATOM 1446 C C . SER B 1 31 ? 33.294 34.600 22.215 1.00 29.39 31 SER B C 1
ATOM 1447 O O . SER B 1 31 ? 32.859 34.086 21.181 1.00 29.36 31 SER B O 1
ATOM 1450 N N . PHE B 1 32 ? 32.552 34.824 23.296 1.00 28.89 32 PHE B N 1
ATOM 1451 C CA . PHE B 1 32 ? 31.143 34.453 23.388 1.00 28.51 32 PHE B CA 1
ATOM 1452 C C . PHE B 1 32 ? 30.479 35.188 24.543 1.00 28.35 32 PHE B C 1
ATOM 1453 O O . PHE B 1 32 ? 31.159 35.723 25.417 1.00 28.35 32 PHE B O 1
ATOM 1461 N N . GLY B 1 33 ? 29.151 35.210 24.541 1.00 28.18 33 GLY B N 1
ATOM 1462 C CA . GLY B 1 33 ? 28.397 35.891 25.583 1.00 28.07 33 GLY B CA 1
ATOM 1463 C C . GLY B 1 33 ? 26.906 35.663 25.473 1.00 27.99 33 GLY B C 1
ATOM 1464 O O . GLY B 1 33 ? 26.399 35.303 24.409 1.00 27.88 33 GLY B O 1
ATOM 1465 N N . GLY B 1 34 ? 26.201 35.875 26.579 1.00 27.92 34 GLY B N 1
ATOM 1466 C CA . GLY B 1 34 ? 24.753 35.716 26.596 1.00 27.96 34 GLY B CA 1
ATOM 1467 C C . GLY B 1 34 ? 24.179 35.548 27.984 1.00 27.92 34 GLY B C 1
ATOM 1468 O O . GLY B 1 34 ? 24.863 35.782 28.986 1.00 27.83 34 GLY B O 1
ATOM 1469 N N . GLU B 1 35 ? 22.913 35.141 28.032 1.00 27.97 35 GLU B N 1
ATOM 1470 C CA . GLU B 1 35 ? 22.190 34.958 29.283 1.00 28.09 35 GLU B CA 1
ATOM 1471 C C . GLU B 1 35 ? 22.678 33.727 30.039 1.00 27.92 35 GLU B C 1
ATOM 1472 O O . GLU B 1 35 ? 22.862 32.656 29.456 1.00 27.88 35 GLU B O 1
ATOM 1478 N N . ILE B 1 36 ? 22.873 33.899 31.342 1.00 27.81 36 ILE B N 1
ATOM 1479 C CA . ILE B 1 36 ? 23.399 32.856 32.212 1.00 27.67 36 ILE B CA 1
ATOM 1480 C C . ILE B 1 36 ? 22.361 31.776 32.529 1.00 27.65 36 ILE B C 1
ATOM 1481 O O . ILE B 1 36 ? 21.229 32.072 32.917 1.00 27.36 36 ILE B O 1
ATOM 1486 N N . VAL B 1 37 ? 22.764 30.524 32.339 1.00 27.74 37 VAL B N 1
ATOM 1487 C CA . VAL B 1 37 ? 22.088 29.385 32.960 1.00 27.80 37 VAL B CA 1
ATOM 1488 C C . VAL B 1 37 ? 23.132 28.592 33.749 1.00 27.67 37 VAL B C 1
ATOM 1489 O O . VAL B 1 37 ? 24.236 28.337 33.257 1.00 27.47 37 VAL B O 1
ATOM 1493 N N . THR B 1 38 ? 22.793 28.239 34.987 1.00 27.41 38 THR B N 1
ATOM 1494 C CA . THR B 1 38 ? 23.775 27.654 35.897 1.00 27.27 38 THR B CA 1
ATOM 1495 C C . THR B 1 38 ? 23.532 26.186 36.222 1.00 27.27 38 THR B C 1
ATOM 1496 O O . THR B 1 38 ? 22.396 25.702 36.213 1.00 27.17 38 THR B O 1
ATOM 1500 N N . ILE B 1 39 ? 24.631 25.497 36.505 1.00 27.18 39 ILE B N 1
ATOM 1501 C CA . ILE B 1 39 ? 24.611 24.169 37.089 1.00 27.11 39 ILE B CA 1
ATOM 1502 C C . ILE B 1 39 ? 25.527 24.188 38.305 1.00 27.18 39 ILE B C 1
ATOM 1503 O O . ILE B 1 39 ? 26.653 24.688 38.232 1.00 27.13 39 ILE B O 1
ATOM 1508 N N . LYS B 1 40 ? 25.033 23.667 39.425 1.00 27.18 40 LYS B N 1
ATOM 1509 C CA . LYS B 1 40 ? 25.902 23.348 40.545 1.00 27.36 40 LYS B CA 1
ATOM 1510 C C . LYS B 1 40 ? 26.028 21.835 40.654 1.00 27.22 40 LYS B C 1
ATOM 1511 O O . LYS B 1 40 ? 25.031 21.128 40.834 1.00 27.12 40 LYS B O 1
ATOM 1517 N N . CYS B 1 41 ? 27.258 21.349 40.535 1.00 27.10 41 CYS B N 1
ATOM 1518 C CA . CYS B 1 41 ? 27.536 19.919 40.565 1.00 27.20 41 CYS B CA 1
ATOM 1519 C C . CYS B 1 41 ? 28.931 19.656 41.117 1.00 26.88 41 CYS B C 1
ATOM 1520 O O . CYS B 1 41 ? 29.688 20.592 41.385 1.00 26.85 41 CYS B O 1
ATOM 1523 N N . PHE B 1 42 ? 29.266 18.381 41.294 1.00 26.59 42 PHE B N 1
ATOM 1524 C CA . PHE B 1 42 ? 30.630 17.996 41.643 1.00 26.39 42 PHE B CA 1
ATOM 1525 C C . PHE B 1 42 ? 30.947 16.592 41.174 1.00 26.31 42 PHE B C 1
ATOM 1526 O O . PHE B 1 42 ? 30.332 15.621 41.626 1.00 26.25 42 PHE B O 1
ATOM 1534 N N . GLU B 1 43 ? 31.914 16.507 40.262 1.00 26.14 43 GLU B N 1
ATOM 1535 C CA . GLU B 1 43 ? 32.397 15.239 39.717 1.00 26.19 43 GLU B CA 1
ATOM 1536 C C . GLU B 1 43 ? 31.232 14.342 39.287 1.00 26.25 43 GLU B C 1
ATOM 1537 O O . GLU B 1 43 ? 31.243 13.125 39.486 1.00 26.33 43 GLU B O 1
ATOM 1543 N N . ASP B 1 44 ? 30.235 14.993 38.688 1.00 26.47 44 ASP B N 1
ATOM 1544 C CA . ASP B 1 44 ? 29.037 14.375 38.136 1.00 26.63 44 ASP B CA 1
ATOM 1545 C C . ASP B 1 44 ? 28.464 15.385 37.141 1.00 26.86 44 ASP B C 1
ATOM 1546 O O . ASP B 1 44 ? 27.958 16.437 37.539 1.00 26.65 44 ASP B O 1
ATOM 1551 N N . ASN B 1 45 ? 28.551 15.070 35.850 1.00 27.15 45 ASN B N 1
ATOM 1552 C CA . ASN B 1 45 ? 28.112 16.001 34.806 1.00 27.39 45 ASN B CA 1
ATOM 1553 C C . ASN B 1 45 ? 26.732 15.676 34.217 1.00 27.57 45 ASN B C 1
ATOM 1554 O O . ASN B 1 45 ? 26.420 16.066 33.088 1.00 27.45 45 ASN B O 1
ATOM 1559 N N . SER B 1 46 ? 25.912 14.971 34.998 1.00 27.74 46 SER B N 1
ATOM 1560 C CA . SER B 1 46 ? 24.553 14.600 34.592 1.00 28.10 46 SER B CA 1
ATOM 1561 C C . SER B 1 46 ? 23.763 15.774 34.018 1.00 28.34 46 SER B C 1
ATOM 1562 O O . SER B 1 46 ? 23.158 15.658 32.952 1.00 28.28 46 SER B O 1
ATOM 1565 N N . LEU B 1 47 ? 23.780 16.900 34.727 1.00 28.61 47 LEU B N 1
ATOM 1566 C CA . LEU B 1 47 ? 23.040 18.092 34.308 1.00 28.91 47 LEU B CA 1
ATOM 1567 C C . LEU B 1 47 ? 23.677 18.801 33.114 1.00 28.91 47 LEU B C 1
ATOM 1568 O O . LEU B 1 47 ? 22.977 19.456 32.341 1.00 28.93 47 LEU B O 1
ATOM 1573 N N . VAL B 1 48 ? 24.997 18.677 32.975 1.00 29.05 48 VAL B N 1
ATOM 1574 C CA . VAL B 1 48 ? 25.705 19.191 31.799 1.00 29.20 48 VAL B CA 1
ATOM 1575 C C . VAL B 1 48 ? 25.207 18.463 30.547 1.00 29.47 48 VAL B C 1
ATOM 1576 O O . VAL B 1 48 ? 24.898 19.099 29.535 1.00 29.49 48 VAL B O 1
ATOM 1580 N N . LYS B 1 49 ? 25.113 17.135 30.641 1.00 29.75 49 LYS B N 1
ATOM 1581 C CA . LYS B 1 49 ? 24.554 16.291 29.577 1.00 30.18 49 LYS B CA 1
ATOM 1582 C C . LYS B 1 49 ? 23.127 16.712 29.216 1.00 30.37 49 LYS B C 1
ATOM 1583 O O . LYS B 1 49 ? 22.778 16.789 28.038 1.00 30.47 49 LYS B O 1
ATOM 15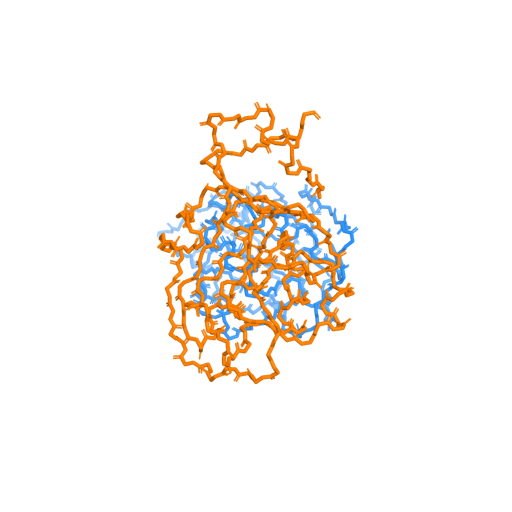89 N N . GLU B 1 50 ? 22.315 16.989 30.233 1.00 30.62 50 GLU B N 1
ATOM 1590 C CA . GLU B 1 50 ? 20.919 17.379 30.028 1.00 31.07 50 GLU B CA 1
ATOM 1591 C C . GLU B 1 50 ? 20.785 18.744 29.354 1.00 30.80 50 GLU B C 1
ATOM 1592 O O . GLU B 1 50 ? 19.975 18.913 28.441 1.00 30.66 50 GLU B O 1
ATOM 1598 N N . GLN B 1 51 ? 21.589 19.707 29.803 1.00 30.52 51 GLN B N 1
ATOM 1599 C CA . GLN B 1 51 ? 21.471 21.090 29.341 1.00 30.38 51 GLN B CA 1
ATOM 1600 C C . GLN B 1 51 ? 21.972 21.330 27.918 1.00 30.36 51 GLN B C 1
ATOM 1601 O O . GLN B 1 51 ? 21.389 22.135 27.190 1.00 30.25 51 GLN B O 1
ATOM 1607 N N . VAL B 1 52 ? 23.037 20.635 27.520 1.00 30.48 52 VAL B N 1
ATOM 1608 C CA . VAL B 1 52 ? 23.571 20.776 26.157 1.00 30.67 52 VAL B CA 1
ATOM 1609 C C . VAL B 1 52 ? 22.603 20.208 25.108 1.00 30.84 52 VAL B C 1
ATOM 1610 O O . VAL B 1 52 ? 22.724 20.496 23.916 1.00 30.87 52 VAL B O 1
ATOM 1614 N N . ASP B 1 53 ? 21.643 19.411 25.577 1.00 31.06 53 ASP B N 1
ATOM 1615 C CA . ASP B 1 53 ? 20.578 18.861 24.743 1.00 31.34 53 ASP B CA 1
ATOM 1616 C C . ASP B 1 53 ? 19.415 19.838 24.548 1.00 31.08 53 ASP B C 1
ATOM 1617 O O . ASP B 1 53 ? 18.534 19.600 23.719 1.00 31.06 53 ASP B O 1
ATOM 1622 N N . LYS B 1 54 ? 19.410 20.924 25.319 1.00 30.75 54 LYS B N 1
ATOM 1623 C CA . LYS B 1 54 ? 18.391 21.968 25.189 1.00 30.51 54 LYS B CA 1
ATOM 1624 C C . LYS B 1 54 ? 18.867 23.053 24.227 1.00 30.36 54 LYS B C 1
ATOM 1625 O O . LYS B 1 54 ? 20.066 23.182 23.971 1.00 30.22 54 LYS B O 1
ATOM 1631 N N . ASP B 1 55 ? 17.924 23.835 23.704 1.00 30.15 55 ASP B N 1
ATOM 1632 C CA . ASP B 1 55 ? 18.250 24.996 22.879 1.00 30.02 55 ASP B CA 1
ATOM 1633 C C . ASP B 1 55 ? 19.004 26.019 23.724 1.00 29.95 55 ASP B C 1
ATOM 1634 O O . ASP B 1 55 ? 18.526 26.442 24.780 1.00 29.93 55 ASP B O 1
ATOM 1639 N N . GLY B 1 56 ? 20.190 26.399 23.258 1.00 29.92 56 GLY B N 1
ATOM 1640 C CA . GLY B 1 56 ? 21.048 27.316 24.002 1.00 29.81 56 GLY B CA 1
ATOM 1641 C C . GLY B 1 56 ? 21.319 28.644 23.325 1.00 29.79 56 GLY B C 1
ATOM 1642 O O . GLY B 1 56 ? 22.209 29.383 23.748 1.00 29.69 56 GLY B O 1
ATOM 1643 N N . LYS B 1 57 ? 20.551 28.951 22.279 1.00 29.75 57 LYS B N 1
ATOM 1644 C CA . LYS B 1 57 ? 20.704 30.207 21.543 1.00 29.84 57 LYS B CA 1
ATOM 1645 C C . LYS B 1 57 ? 20.639 31.407 22.486 1.00 29.58 57 LYS B C 1
ATOM 1646 O O . LYS B 1 57 ? 19.689 31.548 23.257 1.00 29.42 57 LYS B O 1
ATOM 1652 N N . GLY B 1 58 ? 21.671 32.247 22.433 1.00 29.48 58 GLY B N 1
ATOM 1653 C CA . GLY B 1 58 ? 21.752 33.446 23.269 1.00 29.38 58 GLY B CA 1
ATOM 1654 C C . GLY B 1 58 ? 22.075 33.175 24.729 1.00 29.32 58 GLY B C 1
ATOM 1655 O O . GLY B 1 58 ? 21.996 34.080 25.562 1.00 29.38 58 GLY B O 1
ATOM 1656 N N . LYS B 1 59 ? 22.443 31.932 25.039 1.00 29.12 59 LYS B N 1
ATOM 1657 C CA . LYS B 1 59 ? 22.711 31.523 26.416 1.00 28.97 59 LYS B CA 1
ATOM 1658 C C . LYS B 1 59 ? 24.122 30.970 26.617 1.00 28.76 59 LYS B C 1
ATOM 1659 O O . LYS B 1 59 ? 24.724 30.406 25.697 1.00 28.54 59 LYS B O 1
ATOM 1665 N N . VAL B 1 60 ? 24.642 31.149 27.829 1.00 28.50 60 VAL B N 1
ATOM 1666 C CA . VAL B 1 60 ? 25.919 30.564 28.232 1.00 28.19 60 VAL B CA 1
ATOM 1667 C C . VAL B 1 60 ? 25.702 29.664 29.450 1.00 28.07 60 VAL B C 1
ATOM 1668 O O . VAL B 1 60 ? 25.100 30.081 30.447 1.00 27.98 60 VAL B O 1
ATOM 1672 N N . LEU B 1 61 ? 26.186 28.428 29.354 1.00 27.95 61 LEU B N 1
ATOM 1673 C CA . LEU B 1 61 ? 26.098 27.473 30.452 1.00 27.77 61 LEU B CA 1
ATOM 1674 C C . LEU B 1 61 ? 27.251 27.671 31.435 1.00 27.74 61 LEU B C 1
ATOM 1675 O O . LEU B 1 61 ? 28.418 27.436 31.099 1.00 27.74 61 LEU B O 1
ATOM 1680 N N . VAL B 1 62 ? 26.915 28.106 32.646 1.00 27.66 62 VAL B N 1
ATOM 1681 C CA . VAL B 1 62 ? 27.910 28.323 33.696 1.00 27.65 62 VAL B CA 1
ATOM 1682 C C . VAL B 1 62 ? 27.873 27.148 34.667 1.00 27.79 62 VAL B C 1
ATOM 1683 O O . VAL B 1 62 ? 26.909 26.975 35.416 1.00 27.69 62 VAL B O 1
ATOM 1687 N N . VAL B 1 63 ? 28.932 26.342 34.639 1.00 27.90 63 VAL B N 1
ATOM 1688 C CA . VAL B 1 63 ? 28.991 25.106 35.416 1.00 27.95 63 VAL B CA 1
ATOM 1689 C C . VAL B 1 63 ? 29.907 25.261 36.633 1.00 28.02 63 VAL B C 1
ATOM 1690 O O . VAL B 1 63 ? 31.127 25.362 36.492 1.00 28.04 63 VAL B O 1
ATOM 1694 N N . ASP B 1 64 ? 29.303 25.300 37.821 1.00 28.02 64 ASP B N 1
ATOM 1695 C CA . ASP B 1 64 ? 30.044 25.254 39.079 1.00 28.05 64 ASP B CA 1
ATOM 1696 C C . ASP B 1 64 ? 30.320 23.792 39.409 1.00 27.96 64 ASP B C 1
ATOM 1697 O O . ASP B 1 64 ? 29.455 23.093 39.948 1.00 27.97 64 ASP B O 1
ATOM 1702 N N . GLY B 1 65 ? 31.527 23.341 39.076 1.00 27.75 65 GLY B N 1
ATOM 1703 C CA . GLY B 1 65 ? 31.951 21.971 39.350 1.00 27.68 65 GLY B CA 1
ATOM 1704 C C . GLY B 1 65 ? 32.849 21.865 40.566 1.00 27.53 65 GLY B C 1
ATOM 1705 O O . GLY B 1 65 ? 33.599 20.897 40.709 1.00 27.51 65 GLY B O 1
ATOM 1706 N N . GLY B 1 66 ? 32.770 22.867 41.442 1.00 27.43 66 GLY B N 1
ATOM 1707 C CA . GLY B 1 66 ? 33.554 22.894 42.673 1.00 27.24 66 GLY B CA 1
ATOM 1708 C C . GLY B 1 66 ? 35.050 23.043 42.457 1.00 27.14 66 GLY B C 1
ATOM 1709 O O . GLY B 1 66 ? 35.833 22.895 43.396 1.00 26.96 66 GLY B O 1
ATOM 1710 N N . GLY B 1 67 ? 35.442 23.327 41.217 1.00 26.95 67 GLY B N 1
ATOM 1711 C CA . GLY B 1 67 ? 36.846 23.524 40.862 1.00 26.91 67 GLY B CA 1
ATOM 1712 C C . GLY B 1 67 ? 37.660 22.245 40.812 1.00 26.79 67 GLY B C 1
ATOM 1713 O O . GLY B 1 67 ? 38.891 22.294 40.792 1.00 26.85 67 GLY B O 1
ATOM 1714 N N . SER B 1 68 ? 36.979 21.101 40.778 1.00 26.64 68 SER B N 1
ATOM 1715 C CA . SER B 1 68 ? 37.650 19.801 40.818 1.00 26.61 68 SER B CA 1
ATOM 1716 C C . SER B 1 68 ? 38.685 19.632 39.711 1.00 26.44 68 SER B C 1
ATOM 1717 O O . SER B 1 68 ? 38.393 19.859 38.535 1.00 26.32 68 SER B O 1
ATOM 1720 N N . LEU B 1 69 ? 39.887 19.223 40.105 1.00 26.38 69 LEU B N 1
ATOM 1721 C CA . LEU B 1 69 ? 40.953 18.904 39.162 1.00 26.57 69 LEU B CA 1
ATOM 1722 C C . LEU B 1 69 ? 41.163 17.385 39.085 1.00 26.65 69 LEU B C 1
ATOM 1723 O O . LEU B 1 69 ? 42.273 16.914 38.824 1.00 26.46 69 LEU B O 1
ATOM 1728 N N . ARG B 1 70 ? 40.082 16.634 39.296 1.00 26.75 70 ARG B N 1
ATOM 1729 C CA . ARG B 1 70 ? 40.126 15.166 39.319 1.00 27.01 70 ARG B CA 1
ATOM 1730 C C . ARG B 1 70 ? 39.287 14.512 38.225 1.00 27.01 70 ARG B C 1
ATOM 1731 O O . ARG B 1 70 ? 39.474 13.331 37.934 1.00 26.90 70 ARG B O 1
ATOM 1739 N N . ARG B 1 71 ? 38.329 15.252 37.669 1.00 27.28 71 ARG B N 1
ATOM 1740 C CA . ARG B 1 71 ? 37.439 14.718 36.628 1.00 27.53 71 ARG B CA 1
ATOM 1741 C C . ARG B 1 71 ? 37.089 15.785 35.591 1.00 27.35 71 ARG B C 1
ATOM 1742 O O . ARG B 1 71 ? 37.096 16.979 35.890 1.00 27.39 71 ARG B O 1
ATOM 1750 N N . ALA B 1 72 ? 36.767 15.335 34.379 1.00 27.22 72 ALA B N 1
ATOM 1751 C CA . ALA B 1 72 ? 36.248 16.204 33.323 1.00 27.19 72 ALA B CA 1
ATOM 1752 C C . ALA B 1 72 ? 34.722 16.268 33.379 1.00 27.24 72 ALA B C 1
ATOM 1753 O O . ALA B 1 72 ? 34.066 15.263 33.649 1.00 26.95 72 ALA B O 1
ATOM 1755 N N . LEU B 1 73 ? 34.170 17.452 33.122 1.00 27.36 73 LEU B N 1
ATOM 1756 C CA . LEU B 1 73 ? 32.717 17.650 33.121 1.00 27.56 73 LEU B CA 1
ATOM 1757 C C . LEU B 1 73 ? 32.150 17.878 31.717 1.00 27.76 73 LEU B C 1
ATOM 1758 O O . LEU B 1 73 ? 30.930 17.914 31.527 1.00 27.67 73 LEU B O 1
ATOM 1763 N N . LEU B 1 74 ? 33.043 18.036 30.744 1.00 27.94 74 LEU B N 1
ATOM 1764 C CA . LEU B 1 74 ? 32.660 18.243 29.351 1.00 28.19 74 LEU B CA 1
ATOM 1765 C C . LEU B 1 74 ? 33.697 17.609 28.429 1.00 28.43 74 LEU B C 1
ATOM 1766 O O . LEU B 1 74 ? 34.896 17.696 28.686 1.00 28.35 74 LEU B O 1
ATOM 1771 N N . GLY B 1 75 ? 33.219 16.968 27.366 1.00 28.62 75 GLY B N 1
ATOM 1772 C CA . GLY B 1 75 ? 34.080 16.401 26.329 1.00 29.25 75 GLY B CA 1
ATOM 1773 C C . GLY B 1 75 ? 33.576 16.770 24.944 1.00 29.66 75 GLY B C 1
ATOM 1774 O O . GLY B 1 75 ? 32.712 17.639 24.809 1.00 29.64 75 GLY B O 1
ATOM 1775 N N . ASP B 1 76 ? 34.100 16.101 23.917 1.00 30.08 76 ASP B N 1
ATOM 1776 C CA . ASP B 1 76 ? 33.768 16.443 22.526 1.00 30.71 76 ASP B CA 1
ATOM 1777 C C . ASP B 1 76 ? 32.303 16.225 22.135 1.00 30.67 76 ASP B C 1
ATOM 1778 O O . ASP B 1 76 ? 31.726 17.037 21.407 1.00 30.58 76 ASP B O 1
ATOM 1783 N N . MET B 1 77 ? 31.713 15.132 22.619 1.00 30.84 77 MET B N 1
ATOM 1784 C CA . MET B 1 77 ? 30.318 14.798 22.321 1.00 31.07 77 MET B CA 1
ATOM 1785 C C . MET B 1 77 ? 29.352 15.855 22.853 1.00 30.78 77 MET B C 1
ATOM 1786 O O . MET B 1 77 ? 28.456 16.304 22.135 1.00 30.76 77 MET B O 1
ATOM 1791 N N . LEU B 1 78 ? 29.547 16.253 24.108 1.00 30.41 78 LEU B N 1
ATOM 1792 C CA . LEU B 1 78 ? 28.698 17.261 24.734 1.00 30.20 78 LEU B CA 1
ATOM 1793 C C . LEU B 1 78 ? 28.942 18.656 24.159 1.00 29.92 78 LEU B C 1
ATOM 1794 O O . LEU B 1 78 ? 28.004 19.443 24.021 1.00 29.81 78 LEU B O 1
ATOM 1799 N N . ALA B 1 79 ? 30.199 18.950 23.824 1.00 29.55 79 ALA B N 1
ATOM 1800 C CA . ALA B 1 79 ? 30.556 20.220 23.189 1.00 29.40 79 ALA B CA 1
ATOM 1801 C C . ALA B 1 79 ? 29.913 20.371 21.809 1.00 29.32 79 ALA B C 1
ATOM 1802 O O . ALA B 1 79 ? 29.409 21.442 21.470 1.00 29.07 79 ALA B O 1
ATOM 1804 N N . GLU B 1 80 ? 29.929 19.295 21.023 1.00 29.22 80 GLU B N 1
ATOM 1805 C CA . GLU B 1 80 ? 29.316 19.302 19.695 1.00 29.36 80 GLU B CA 1
ATOM 1806 C C . GLU B 1 80 ? 27.795 19.428 19.788 1.00 29.07 80 GLU B C 1
ATOM 1807 O O . GLU B 1 80 ? 27.186 20.159 19.008 1.00 29.05 80 GLU B O 1
ATOM 1813 N N . LYS B 1 81 ? 27.198 18.717 20.745 1.00 28.86 81 LYS B N 1
ATOM 1814 C CA . LYS B 1 81 ? 25.765 18.827 21.030 1.00 28.73 81 LYS B CA 1
ATOM 1815 C C . LYS B 1 81 ? 25.375 20.267 21.363 1.00 28.68 81 LYS B C 1
ATOM 1816 O O . LYS B 1 81 ? 24.393 20.784 20.834 1.00 28.63 81 LYS B O 1
ATOM 1822 N N . ALA B 1 82 ? 26.163 20.907 22.227 1.00 28.62 82 ALA B N 1
ATOM 1823 C CA . ALA B 1 82 ? 25.951 22.305 22.608 1.00 28.62 82 ALA B CA 1
ATOM 1824 C C . ALA B 1 82 ? 26.067 23.251 21.412 1.00 28.56 82 ALA B C 1
ATOM 1825 O O . ALA B 1 82 ? 25.237 24.147 21.242 1.00 28.54 82 ALA B O 1
ATOM 1827 N N . ALA B 1 83 ? 27.094 23.037 20.590 1.00 28.63 83 ALA B N 1
ATOM 1828 C CA . ALA B 1 83 ? 27.330 23.841 19.389 1.00 28.64 83 ALA B CA 1
ATOM 1829 C C . ALA B 1 83 ? 26.162 23.765 18.403 1.00 28.71 83 ALA B C 1
ATOM 1830 O O . ALA B 1 83 ? 25.705 24.793 17.895 1.00 28.57 83 ALA B O 1
ATOM 1832 N N . LYS B 1 84 ? 25.686 22.548 18.146 1.00 28.89 84 LYS B N 1
ATOM 1833 C CA . LYS B 1 84 ? 24.554 22.320 17.244 1.00 29.11 84 LYS B CA 1
ATOM 1834 C C . LYS B 1 84 ? 23.261 22.918 17.795 1.00 28.98 84 LYS B C 1
ATOM 1835 O O . LYS B 1 84 ? 22.426 23.407 17.035 1.00 28.88 84 LYS B O 1
ATOM 1841 N N . ASN B 1 85 ? 23.107 22.880 19.118 1.00 28.91 85 ASN B N 1
ATOM 1842 C CA . ASN B 1 85 ? 21.912 23.408 19.781 1.00 28.90 85 ASN B CA 1
ATOM 1843 C C . ASN B 1 85 ? 21.950 24.916 20.063 1.00 28.72 85 ASN B C 1
ATOM 1844 O O . ASN B 1 85 ? 21.071 25.451 20.743 1.00 28.77 85 ASN B O 1
ATOM 1849 N N . GLY B 1 86 ? 22.970 25.591 19.535 1.00 28.48 86 GLY B N 1
ATOM 1850 C CA . GLY B 1 86 ? 23.019 27.052 19.527 1.00 28.39 86 GLY B CA 1
ATOM 1851 C C . GLY B 1 86 ? 23.647 27.727 20.733 1.00 28.29 86 GLY B C 1
ATOM 1852 O O . GLY B 1 86 ? 23.674 28.955 20.804 1.00 28.40 86 GLY B O 1
ATOM 1853 N N . TRP B 1 87 ? 24.153 26.936 21.679 1.00 28.16 87 TRP B N 1
ATOM 1854 C CA . TRP B 1 87 ? 24.812 27.481 22.865 1.00 27.93 87 TRP B CA 1
ATOM 1855 C C . TRP B 1 87 ? 25.953 28.411 22.472 1.00 27.91 87 TRP B C 1
ATOM 1856 O O . TRP B 1 87 ? 26.780 28.065 21.624 1.00 27.78 87 TRP B O 1
ATOM 1867 N N . GLU B 1 88 ? 25.973 29.598 23.076 1.00 27.87 88 GLU B N 1
ATOM 1868 C CA . GLU B 1 88 ? 27.023 30.579 22.813 1.00 27.91 88 GLU B CA 1
ATOM 1869 C C . GLU B 1 88 ? 28.343 30.069 23.374 1.00 27.87 88 GLU B C 1
ATOM 1870 O O . GLU B 1 88 ? 29.379 30.151 22.717 1.00 28.02 88 GLU B O 1
ATOM 1876 N N . GLY B 1 89 ? 28.291 29.529 24.588 1.00 27.93 89 GLY B N 1
ATOM 1877 C CA . GLY B 1 89 ? 29.468 28.950 25.213 1.00 27.76 89 GLY B CA 1
ATOM 1878 C C . GLY B 1 89 ? 29.206 28.275 26.541 1.00 27.79 89 GLY B C 1
ATOM 1879 O O . GLY B 1 89 ? 28.074 28.247 27.03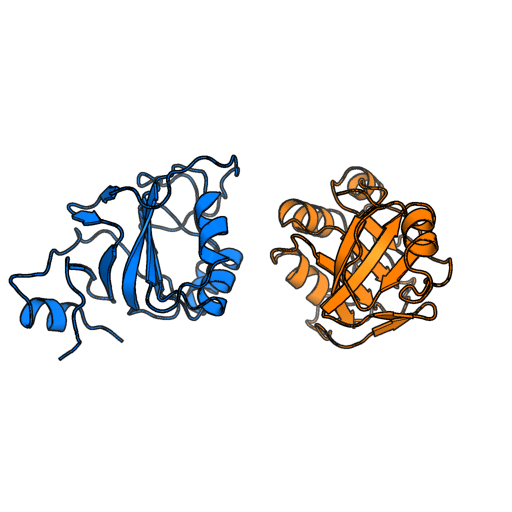6 1.00 27.76 89 GLY B O 1
ATOM 1880 N N . ILE B 1 90 ? 30.271 27.718 27.109 1.00 27.78 90 ILE B N 1
ATOM 1881 C CA . ILE B 1 90 ? 30.213 27.034 28.393 1.00 27.56 90 ILE B CA 1
ATOM 1882 C C . ILE B 1 90 ? 31.418 27.464 29.230 1.00 27.46 90 ILE B C 1
ATOM 1883 O O . ILE B 1 90 ? 32.551 27.453 28.746 1.00 27.56 90 ILE B O 1
ATOM 1888 N N . VAL B 1 91 ? 31.156 27.864 30.471 1.00 27.23 91 VAL B N 1
ATOM 1889 C CA . VAL B 1 91 ? 32.207 28.182 31.438 1.00 27.23 91 VAL B CA 1
ATOM 1890 C C . VAL B 1 91 ? 32.199 27.105 32.520 1.00 27.18 91 VAL B C 1
ATOM 1891 O O . VAL B 1 91 ? 31.172 26.864 33.154 1.00 27.22 91 VAL B O 1
ATOM 1895 N N . VAL B 1 92 ? 33.342 26.455 32.723 1.00 27.25 92 VAL B N 1
ATOM 1896 C CA . VAL B 1 92 ? 33.427 25.338 33.665 1.00 27.22 92 VAL B CA 1
ATOM 1897 C C . VAL B 1 92 ? 34.411 25.626 34.794 1.00 27.21 92 VAL B C 1
ATOM 1898 O O . VAL B 1 92 ? 35.624 25.694 34.573 1.00 27.00 92 VAL B O 1
ATOM 1902 N N . TYR B 1 93 ? 33.876 25.803 36.000 1.00 27.12 93 TYR B N 1
ATOM 1903 C CA . TYR B 1 93 ? 34.696 25.864 37.205 1.00 27.29 93 TYR B CA 1
ATOM 1904 C C . TYR B 1 93 ? 35.057 24.426 37.571 1.00 27.11 93 TYR B C 1
ATOM 1905 O O . TYR B 1 93 ? 34.440 23.807 38.442 1.00 26.76 93 TYR B O 1
ATOM 1914 N N . GLY B 1 94 ? 36.064 23.911 36.869 1.00 27.03 94 GLY B N 1
ATOM 1915 C CA . GLY B 1 94 ? 36.403 22.495 36.865 1.00 27.13 94 GLY B CA 1
ATOM 1916 C C . GLY B 1 94 ? 37.173 22.184 35.592 1.00 27.19 94 GLY B C 1
ATOM 1917 O O . GLY B 1 94 ? 37.771 23.079 34.990 1.00 27.06 94 GLY B O 1
ATOM 1918 N N . CYS B 1 95 ? 37.147 20.922 35.173 1.00 27.21 95 CYS B N 1
ATOM 1919 C CA . CYS B 1 95 ? 37.937 20.483 34.027 1.00 27.37 95 CYS B CA 1
ATOM 1920 C C . CYS B 1 95 ? 37.093 19.987 32.856 1.00 27.46 95 CYS B C 1
ATOM 1921 O O . CYS B 1 95 ? 35.927 19.622 33.021 1.00 27.59 95 CYS B O 1
ATOM 1924 N N . ILE B 1 96 ? 37.699 20.005 31.671 1.00 27.73 96 ILE B N 1
ATOM 1925 C CA . ILE B 1 96 ? 37.107 19.433 30.464 1.00 27.86 96 ILE B CA 1
ATOM 1926 C C . ILE B 1 96 ? 38.083 18.421 29.855 1.00 27.88 96 ILE B C 1
ATOM 1927 O O . ILE B 1 96 ? 39.196 18.257 30.349 1.00 27.96 96 ILE B O 1
ATOM 1932 N N . ARG B 1 97 ? 37.662 17.739 28.793 1.00 27.86 97 ARG B N 1
ATOM 1933 C CA . ARG B 1 97 ? 38.548 16.832 28.061 1.00 28.02 97 ARG B CA 1
ATOM 1934 C C . ARG B 1 97 ? 38.252 16.863 26.562 1.00 28.03 97 ARG B C 1
ATOM 1935 O O . ARG B 1 97 ? 37.339 17.560 26.124 1.00 27.84 97 ARG B O 1
ATOM 1943 N N . ASP B 1 98 ? 39.028 16.099 25.793 1.00 28.20 98 ASP B N 1
ATOM 1944 C CA . ASP B 1 98 ? 38.978 16.105 24.324 1.00 28.33 98 ASP B CA 1
ATOM 1945 C C . ASP B 1 98 ? 39.308 17.491 23.757 1.00 28.32 98 ASP B C 1
ATOM 1946 O O . ASP B 1 98 ? 38.610 17.994 22.871 1.00 28.22 98 ASP B O 1
ATOM 1951 N N . VAL B 1 99 ? 40.386 18.089 24.266 1.00 28.35 99 VAL B N 1
ATOM 1952 C CA . VAL B 1 99 ? 40.752 19.472 23.937 1.00 28.63 99 VAL B CA 1
ATOM 1953 C C . VAL B 1 99 ? 41.091 19.713 22.461 1.00 28.66 99 VAL B C 1
ATOM 1954 O O . VAL B 1 99 ? 40.871 20.809 21.950 1.00 28.54 99 VAL B O 1
ATOM 1958 N N . ASP B 1 100 ? 41.620 18.695 21.786 1.00 28.93 100 ASP B N 1
ATOM 1959 C CA . ASP B 1 100 ? 41.970 18.818 20.369 1.00 29.38 100 ASP B CA 1
ATOM 1960 C C . ASP B 1 100 ? 40.731 18.933 19.474 1.00 29.39 100 ASP B C 1
ATOM 1961 O O . ASP B 1 100 ? 40.758 19.629 18.457 1.00 29.56 100 ASP B O 1
ATOM 1966 N N . VAL B 1 101 ? 39.652 18.258 19.866 1.00 29.45 101 VAL B N 1
ATOM 1967 C CA . VAL B 1 101 ? 38.385 18.319 19.132 1.00 29.59 101 VAL B CA 1
ATOM 1968 C C . VAL B 1 101 ? 37.575 19.557 19.533 1.00 29.63 101 VAL B C 1
ATOM 1969 O O . VAL B 1 101 ? 37.009 20.234 18.673 1.00 29.75 101 VAL B O 1
ATOM 1973 N N . ILE B 1 102 ? 37.530 19.852 20.833 1.00 29.52 102 ILE B N 1
ATOM 1974 C CA . ILE B 1 102 ? 36.847 21.050 21.342 1.00 29.69 102 ILE B CA 1
ATOM 1975 C C . ILE B 1 102 ? 37.420 22.339 20.731 1.00 29.63 102 ILE B C 1
ATOM 1976 O O . ILE B 1 102 ? 36.679 23.290 20.468 1.00 29.52 102 ILE B O 1
ATOM 1981 N N . ALA B 1 103 ? 38.729 22.347 20.481 1.00 29.78 103 ALA B N 1
ATOM 1982 C CA . ALA B 1 103 ? 39.398 23.463 19.802 1.00 29.96 103 ALA B CA 1
ATOM 1983 C C . ALA B 1 103 ? 38.893 23.681 18.371 1.00 30.08 103 ALA B C 1
ATOM 1984 O O . ALA B 1 103 ? 39.051 24.768 17.812 1.00 30.13 103 ALA B O 1
ATOM 1986 N N . GLN B 1 104 ? 38.287 22.645 17.794 1.00 30.19 104 GLN B N 1
ATOM 1987 C CA . GLN B 1 104 ? 37.754 22.695 16.431 1.00 30.41 104 GLN B CA 1
ATOM 1988 C C . GLN B 1 104 ? 36.224 22.790 16.410 1.00 30.24 104 GLN B C 1
ATOM 1989 O O . GLN B 1 104 ? 35.614 22.831 15.340 1.00 30.37 104 GLN B O 1
ATOM 1995 N N . THR B 1 105 ? 35.616 22.826 17.595 1.00 29.92 105 THR B N 1
ATOM 1996 C CA . THR B 1 105 ? 34.160 22.886 17.738 1.00 29.61 105 THR B CA 1
ATOM 1997 C C . THR B 1 105 ? 33.673 24.338 17.733 1.00 29.49 105 THR B C 1
ATOM 1998 O O . THR B 1 105 ? 34.293 25.205 18.349 1.00 29.43 105 THR B O 1
ATOM 2002 N N . ASP B 1 106 ? 32.565 24.593 17.034 1.00 29.35 106 ASP B N 1
ATOM 2003 C CA . ASP B 1 106 ? 31.976 25.934 16.949 1.00 29.14 106 ASP B CA 1
ATOM 2004 C C . ASP B 1 106 ? 31.255 26.303 18.249 1.00 28.84 106 ASP B C 1
ATOM 2005 O O . ASP B 1 106 ? 30.025 26.406 18.298 1.00 28.58 106 ASP B O 1
ATOM 2010 N N . LEU B 1 107 ? 32.046 26.507 19.300 1.00 28.43 107 LEU B N 1
ATOM 2011 C CA . LEU B 1 107 ? 31.532 26.757 20.640 1.00 28.23 107 LEU B CA 1
ATOM 2012 C C . LEU B 1 107 ? 32.603 27.443 21.482 1.00 28.02 107 LEU B C 1
ATOM 2013 O O . LEU B 1 107 ? 33.785 27.130 21.366 1.00 28.07 107 LEU B O 1
ATOM 2018 N N . GLY B 1 108 ? 32.184 28.385 22.319 1.00 27.88 108 GLY B N 1
ATOM 2019 C CA . GLY B 1 108 ? 33.081 28.969 23.309 1.00 27.53 108 GLY B CA 1
ATOM 2020 C C . GLY B 1 108 ? 33.170 28.074 24.530 1.00 27.46 108 GLY B C 1
ATOM 2021 O O . GLY B 1 108 ? 32.149 27.646 25.067 1.00 27.28 108 GLY B O 1
ATOM 2022 N N . VAL B 1 109 ? 34.395 27.773 24.960 1.00 27.39 109 VAL B N 1
ATOM 2023 C CA . VAL B 1 109 ? 34.608 26.962 26.157 1.00 27.36 109 VAL B CA 1
ATOM 2024 C C . VAL B 1 109 ? 35.737 27.553 26.996 1.00 27.37 109 VAL B C 1
ATOM 2025 O O . VAL B 1 109 ? 36.871 27.668 26.529 1.00 27.27 109 VAL B O 1
ATOM 2029 N N . GLN B 1 110 ? 35.411 27.939 28.227 1.00 27.44 110 GLN B N 1
ATOM 2030 C CA . GLN B 1 110 ? 36.424 28.330 29.203 1.00 27.53 110 GLN B CA 1
ATOM 2031 C C . GLN B 1 110 ? 36.391 27.398 30.412 1.00 27.54 110 GLN B C 1
ATOM 2032 O O . GLN B 1 110 ? 35.323 27.083 30.934 1.00 27.65 110 GLN B O 1
ATOM 2038 N N . ALA B 1 111 ? 37.570 26.953 30.839 1.00 27.49 111 ALA B N 1
ATOM 2039 C CA . ALA B 1 111 ? 37.700 26.030 31.964 1.00 27.34 111 ALA B CA 1
ATOM 2040 C C . ALA B 1 111 ? 39.014 26.251 32.708 1.00 27.30 111 ALA B C 1
ATOM 2041 O O . ALA B 1 111 ? 39.886 26.994 32.242 1.00 27.26 111 ALA B O 1
ATOM 2043 N N . LEU B 1 112 ? 39.152 25.610 33.867 1.00 27.07 112 LEU B N 1
ATOM 2044 C CA . LEU B 1 112 ? 40.374 25.714 34.665 1.00 27.16 112 LEU B CA 1
ATOM 2045 C C . LEU B 1 112 ? 41.524 24.941 34.027 1.00 27.03 112 LEU B C 1
ATOM 2046 O O . LEU B 1 112 ? 42.656 25.424 33.974 1.00 27.02 112 LEU B O 1
ATOM 2051 N N . ALA B 1 113 ? 41.218 23.742 33.544 1.00 27.13 113 ALA B N 1
ATOM 2052 C CA . ALA B 1 113 ? 42.222 22.831 33.006 1.00 27.18 113 ALA B CA 1
ATOM 2053 C C . ALA B 1 113 ? 41.547 21.678 32.281 1.00 27.24 113 ALA B C 1
ATOM 2054 O O . ALA B 1 113 ? 40.320 21.580 32.259 1.00 27.41 113 ALA B O 1
ATOM 2056 N N . SER B 1 114 ? 42.356 20.813 31.677 1.00 27.17 114 SER B N 1
ATOM 2057 C CA . SER B 1 114 ? 41.862 19.566 31.124 1.00 26.97 114 SER B CA 1
ATOM 2058 C C . SER B 1 114 ? 42.180 18.412 32.068 1.00 26.89 114 SER B C 1
ATOM 2059 O O . SER B 1 114 ? 43.114 18.486 32.872 1.00 26.71 114 SER B O 1
ATOM 2062 N N . HIS B 1 115 ? 41.381 17.354 31.965 1.00 26.79 115 HIS B N 1
ATOM 2063 C CA . HIS B 1 115 ? 41.573 16.131 32.734 1.00 26.69 115 HIS B CA 1
ATOM 2064 C C . HIS B 1 115 ? 40.872 15.011 31.971 1.00 26.68 115 HIS B C 1
ATOM 2065 O O . HIS B 1 115 ? 39.702 15.150 31.625 1.00 26.66 115 HIS B O 1
ATOM 2072 N N . PRO B 1 116 ? 41.588 13.908 31.690 1.00 26.81 116 PRO B N 1
ATOM 2073 C CA . PRO B 1 116 ? 41.054 12.838 30.840 1.00 26.96 116 PRO B CA 1
ATOM 2074 C C . PRO B 1 116 ? 39.982 11.944 31.469 1.00 27.20 116 PRO B C 1
ATOM 2075 O O . PRO B 1 116 ? 39.278 11.249 30.739 1.00 27.00 116 PRO B O 1
ATOM 2079 N N . LEU B 1 117 ? 39.870 11.944 32.795 1.00 27.58 117 LEU B N 1
ATOM 2080 C CA . LEU B 1 117 ? 38.977 11.008 33.483 1.00 27.92 117 LEU B CA 1
ATOM 2081 C C . LEU B 1 117 ? 37.535 11.504 33.511 1.00 28.33 117 LEU B C 1
ATOM 2082 O O . LEU B 1 117 ? 37.246 12.575 34.048 1.00 28.20 117 LEU B O 1
ATOM 2087 N N . LYS B 1 118 ? 36.631 10.724 32.926 1.00 28.91 118 LYS B N 1
ATOM 2088 C CA . LYS B 1 118 ? 35.226 11.103 32.926 1.00 29.61 118 LYS B CA 1
ATOM 2089 C C . LYS B 1 118 ? 34.540 10.791 34.258 1.00 29.80 118 LYS B C 1
ATOM 2090 O O . LYS B 1 118 ? 35.091 10.112 35.129 1.00 29.74 118 LYS B O 1
ATOM 2096 N N . THR B 1 119 ? 33.325 11.302 34.386 1.00 30.16 119 THR B N 1
ATOM 2097 C CA . THR B 1 119 ? 32.599 11.318 35.634 1.00 30.62 119 THR B CA 1
ATOM 2098 C C . THR B 1 119 ? 31.565 10.175 35.659 1.00 30.84 119 THR B C 1
ATOM 2099 O O . THR B 1 119 ? 31.125 9.714 34.604 1.00 30.61 119 THR B O 1
ATOM 2103 N N . ASP B 1 120 ? 31.201 9.711 36.856 1.00 31.30 120 ASP B N 1
ATOM 2104 C CA . ASP B 1 120 ? 30.076 8.787 37.014 1.00 31.79 120 ASP B CA 1
ATOM 2105 C C . ASP B 1 120 ? 28.779 9.590 37.076 1.00 31.80 120 ASP B C 1
ATOM 2106 O O . ASP B 1 120 ? 28.585 10.397 37.991 1.00 31.92 120 ASP B O 1
ATOM 2111 N N . LYS B 1 121 ? 27.901 9.377 36.100 1.00 31.61 121 LYS B N 1
ATOM 2112 C CA . LYS B 1 121 ? 26.630 10.101 36.037 1.00 31.52 121 LYS B CA 1
ATOM 2113 C C . LYS B 1 121 ? 25.603 9.479 36.979 1.00 31.45 121 LYS B C 1
ATOM 2114 O O . LYS B 1 121 ? 25.184 8.335 36.785 1.00 31.37 121 LYS B O 1
ATOM 2120 N N . ARG B 1 122 ? 25.207 10.234 38.001 1.00 31.24 122 ARG B N 1
ATOM 2121 C CA . ARG B 1 122 ? 24.254 9.741 39.001 1.00 31.28 122 ARG B CA 1
ATOM 2122 C C . ARG B 1 122 ? 23.047 10.655 39.208 1.00 30.90 122 ARG B C 1
ATOM 2123 O O . ARG B 1 122 ? 22.271 10.464 40.149 1.00 30.95 122 ARG B O 1
ATOM 2131 N N . GLY B 1 123 ? 22.893 11.641 38.330 1.00 30.61 123 GLY B N 1
ATOM 2132 C CA . GLY B 1 123 ? 21.769 12.572 38.397 1.00 30.23 123 GLY B CA 1
ATOM 2133 C C . GLY B 1 123 ? 21.849 13.558 39.547 1.00 29.91 123 GLY B C 1
ATOM 2134 O O . GLY B 1 123 ? 20.824 14.059 40.009 1.00 29.82 123 GLY B O 1
ATOM 2135 N N . ILE B 1 124 ? 23.065 13.836 40.012 1.00 29.58 124 ILE B N 1
ATOM 2136 C CA . ILE B 1 124 ? 23.266 14.787 41.105 1.00 29.36 124 ILE B CA 1
ATOM 2137 C C . ILE B 1 124 ? 23.659 16.152 40.555 1.00 29.22 124 ILE B C 1
ATOM 2138 O O . ILE B 1 124 ? 24.597 16.271 39.765 1.00 29.07 124 ILE B O 1
ATOM 2143 N N . GLY B 1 125 ? 22.928 17.175 40.980 1.00 29.17 125 GLY B N 1
ATOM 2144 C CA . GLY B 1 125 ? 23.199 18.542 40.563 1.00 29.15 125 GLY B CA 1
ATOM 2145 C C . GLY B 1 125 ? 21.973 19.423 40.671 1.00 29.26 125 GLY B C 1
ATOM 2146 O O . GLY B 1 125 ? 20.839 18.931 40.672 1.00 29.22 125 GLY B O 1
ATOM 2147 N N . ASP B 1 126 ? 22.206 20.729 40.761 1.00 29.24 126 ASP B N 1
ATOM 2148 C CA . ASP B 1 126 ? 21.129 21.711 40.816 1.00 29.34 126 ASP B CA 1
ATOM 2149 C C . ASP B 1 126 ? 21.163 22.604 39.589 1.00 29.08 126 ASP B C 1
ATOM 2150 O O . ASP B 1 126 ? 22.231 23.063 39.174 1.00 28.95 126 ASP B O 1
ATOM 2155 N N . LEU B 1 127 ? 19.990 22.839 39.009 1.00 28.75 127 LEU B N 1
ATOM 2156 C CA . LEU B 1 127 ? 19.863 23.711 37.849 1.00 28.57 127 LEU B CA 1
ATOM 2157 C C . LEU B 1 127 ? 19.378 25.095 38.258 1.00 28.57 127 LEU B C 1
ATOM 2158 O O . LEU B 1 127 ? 18.447 25.228 39.058 1.00 28.48 127 LEU B O 1
ATOM 2163 N N . ASN B 1 128 ? 20.019 26.116 37.696 1.00 28.44 128 ASN B N 1
ATOM 2164 C CA . ASN B 1 128 ? 19.608 27.512 37.865 1.00 28.60 128 ASN B CA 1
ATOM 2165 C C . ASN B 1 128 ? 19.484 27.997 39.314 1.00 28.55 128 ASN B C 1
ATOM 2166 O O . ASN B 1 128 ? 18.516 28.665 39.687 1.00 28.49 128 ASN B O 1
ATOM 2171 N N . VAL B 1 129 ? 20.481 27.639 40.119 1.00 28.55 129 VAL B N 1
ATOM 2172 C CA . VAL B 1 129 ? 20.693 28.254 41.423 1.00 28.46 129 VAL B CA 1
ATOM 2173 C C . VAL B 1 129 ? 21.849 29.236 41.267 1.00 28.31 129 VAL B C 1
ATOM 2174 O O . VAL B 1 129 ? 22.668 29.084 40.358 1.00 28.22 129 VAL B O 1
ATOM 2178 N N . ALA B 1 130 ? 21.910 30.248 42.130 1.00 28.05 130 ALA B N 1
ATOM 2179 C CA . ALA B 1 130 ? 23.058 31.150 42.144 1.00 27.84 130 ALA B CA 1
ATOM 2180 C C . ALA B 1 130 ? 24.310 30.347 42.487 1.00 27.66 130 ALA B C 1
ATOM 2181 O O . ALA B 1 130 ? 24.295 29.539 43.420 1.00 27.66 130 ALA B O 1
ATOM 2183 N N . VAL B 1 131 ? 25.372 30.543 41.709 1.00 27.46 131 VAL B N 1
ATOM 2184 C CA . VAL B 1 131 ? 26.652 29.874 41.961 1.00 27.27 131 VAL B CA 1
ATOM 2185 C C . VAL B 1 131 ? 27.780 30.900 42.089 1.00 27.29 131 VAL B C 1
ATOM 2186 O O . VAL B 1 131 ? 27.800 31.905 41.375 1.00 27.30 131 VAL B O 1
ATOM 2190 N N . THR B 1 132 ? 28.707 30.642 43.007 1.00 27.34 132 THR B N 1
ATOM 2191 C CA . THR B 1 132 ? 29.768 31.597 43.312 1.00 27.24 132 THR B CA 1
ATOM 2192 C C . THR B 1 132 ? 31.153 30.959 43.239 1.00 27.17 132 THR B C 1
ATOM 2193 O O . THR B 1 132 ? 31.468 30.040 43.994 1.00 27.16 132 THR B O 1
ATOM 2197 N N . PHE B 1 133 ? 31.964 31.456 42.311 1.00 27.05 133 PHE B N 1
ATOM 2198 C CA . PHE B 1 133 ? 33.362 31.050 42.192 1.00 27.04 133 PHE B CA 1
ATOM 2199 C C . PHE B 1 133 ? 34.185 32.149 41.535 1.00 27.04 133 PHE B C 1
ATOM 2200 O O . PHE B 1 133 ? 33.634 33.015 40.848 1.00 27.05 133 PHE B O 1
ATOM 2208 N N . GLY B 1 134 ? 35.498 32.113 41.764 1.00 26.91 134 GLY B N 1
ATOM 2209 C CA . GLY B 1 134 ? 36.436 33.074 41.177 1.00 27.00 134 GLY B CA 1
ATOM 2210 C C . GLY B 1 134 ? 36.025 34.538 41.420 1.00 27.00 134 GLY B C 1
ATOM 2211 O O . GLY B 1 134 ? 36.153 35.393 40.536 1.00 26.75 134 GLY B O 1
ATOM 2212 N N . GLY B 1 135 ? 35.520 34.801 42.625 1.00 26.99 135 GLY B N 1
ATOM 2213 C CA . GLY B 1 135 ? 35.164 36.149 43.061 1.00 27.27 135 GLY B CA 1
ATOM 2214 C C . GLY B 1 135 ? 33.876 36.727 42.496 1.00 27.40 135 GLY B C 1
ATOM 2215 O O . GLY B 1 135 ? 33.609 37.919 42.662 1.00 27.41 135 GLY B O 1
ATOM 2216 N N . VAL B 1 136 ? 33.076 35.889 41.839 1.00 27.49 136 VAL B N 1
ATOM 2217 C CA . VAL B 1 136 ? 31.862 36.345 41.155 1.00 27.90 136 VAL B CA 1
ATOM 2218 C C . VAL B 1 136 ? 30.674 35.418 41.420 1.00 27.82 136 VAL B C 1
ATOM 2219 O O . VAL B 1 136 ? 30.812 34.195 41.404 1.00 27.86 136 VAL B O 1
ATOM 2223 N N . THR B 1 137 ? 29.511 36.016 41.665 1.00 27.88 137 THR B N 1
ATOM 2224 C CA . THR B 1 137 ? 28.264 35.269 41.784 1.00 27.81 137 THR B CA 1
ATOM 2225 C C . THR B 1 137 ? 27.524 35.303 40.450 1.00 27.85 137 THR B C 1
ATOM 2226 O O . THR B 1 137 ? 27.173 36.374 39.943 1.00 27.65 137 THR B O 1
ATOM 2230 N N . PHE B 1 138 ? 27.317 34.117 39.887 1.00 27.86 138 PHE B N 1
ATOM 2231 C CA . PHE B 1 138 ? 26.650 33.953 38.604 1.00 28.03 138 PHE B CA 1
ATOM 2232 C C . PHE B 1 138 ? 25.185 33.616 38.855 1.00 28.22 138 PHE B C 1
ATOM 2233 O O . PHE B 1 138 ? 24.866 32.594 39.466 1.00 28.14 138 PHE B O 1
ATOM 2241 N N . ARG B 1 139 ? 24.301 34.493 38.391 1.00 28.46 139 ARG B N 1
ATOM 2242 C CA . ARG B 1 139 ? 22.870 34.345 38.626 1.00 29.07 139 ARG B CA 1
ATOM 2243 C C . ARG B 1 139 ? 22.132 34.059 37.320 1.00 28.96 139 ARG B C 1
ATOM 2244 O O . ARG B 1 139 ? 22.380 34.723 36.312 1.00 29.02 139 ARG B O 1
ATOM 2252 N N . PRO B 1 140 ? 21.234 33.056 37.331 1.00 29.11 140 PRO B N 1
ATOM 2253 C CA . PRO B 1 140 ? 20.414 32.749 36.158 1.00 29.06 140 PRO B CA 1
ATOM 2254 C C . PRO B 1 140 ? 19.616 33.975 35.728 1.00 29.03 140 PRO B C 1
ATOM 2255 O O . PRO B 1 140 ? 19.028 34.657 36.571 1.00 28.96 140 PRO B O 1
ATOM 2259 N N . GLY B 1 141 ? 19.622 34.266 34.431 1.00 28.97 141 GLY B N 1
ATOM 2260 C CA . GLY B 1 141 ? 18.921 35.433 33.910 1.00 29.00 141 GLY B CA 1
ATOM 2261 C C . GLY B 1 141 ? 19.803 36.658 33.762 1.00 29.01 141 GLY B C 1
ATOM 2262 O O . GLY B 1 141 ? 19.445 37.601 33.055 1.00 29.00 141 GLY B O 1
ATOM 2263 N N . GLU B 1 142 ? 20.951 36.658 34.439 1.00 28.96 142 GLU B N 1
ATOM 2264 C CA . GLU B 1 142 ? 21.939 37.721 34.260 1.00 28.99 142 GLU B CA 1
ATOM 2265 C C . GLU B 1 142 ? 22.850 37.356 33.084 1.00 28.89 142 GLU B C 1
ATOM 2266 O O . GLU B 1 142 ? 22.565 36.394 32.363 1.00 28.93 142 GLU B O 1
ATOM 2272 N N . PHE B 1 143 ? 23.917 38.119 32.866 1.00 28.74 143 PHE B N 1
ATOM 2273 C CA . PHE B 1 143 ? 24.685 37.981 31.627 1.00 28.69 143 PHE B CA 1
ATOM 2274 C C . PHE B 1 143 ? 26.187 37.807 31.826 1.00 28.62 143 PHE B C 1
ATOM 2275 O O . PHE B 1 143 ? 26.773 38.383 32.738 1.00 28.53 143 PHE B O 1
ATOM 2283 N N . VAL B 1 144 ? 26.794 37.009 30.953 1.00 28.44 144 VAL B N 1
ATOM 2284 C CA . VAL B 1 144 ? 28.218 36.707 31.023 1.00 28.28 144 VAL B CA 1
ATOM 2285 C C . VAL B 1 144 ? 28.859 36.861 29.639 1.00 28.26 144 VAL B C 1
ATOM 2286 O O . VAL B 1 144 ? 28.249 36.526 28.620 1.00 28.12 144 VAL B O 1
ATOM 2290 N N . TYR B 1 145 ? 30.072 37.403 29.613 1.00 28.11 145 TYR B N 1
ATOM 2291 C CA . TYR B 1 145 ? 30.797 37.635 28.369 1.00 28.12 145 TYR B CA 1
ATOM 2292 C C . TYR B 1 145 ? 32.247 37.218 28.553 1.00 27.99 145 TYR B C 1
ATOM 2293 O O . TYR B 1 145 ? 32.853 37.500 29.588 1.00 27.91 145 TYR B O 1
ATOM 2302 N N . ALA B 1 146 ? 32.795 36.534 27.554 1.00 27.86 146 ALA B N 1
ATOM 2303 C CA . ALA B 1 146 ? 34.129 35.950 27.677 1.00 27.87 146 ALA B CA 1
ATOM 2304 C C . ALA B 1 146 ? 34.914 36.010 26.376 1.00 27.69 146 ALA B C 1
ATOM 2305 O O . ALA B 1 146 ? 34.359 35.795 25.299 1.00 27.83 146 ALA B O 1
ATOM 2307 N N . ASP B 1 147 ? 36.205 36.314 26.494 1.00 27.52 147 ASP B N 1
ATOM 2308 C CA . ASP B 1 147 ? 37.135 36.299 25.366 1.00 27.14 147 ASP B CA 1
ATOM 2309 C C . ASP B 1 147 ? 38.547 35.918 25.838 1.00 27.13 147 ASP B C 1
ATOM 2310 O O . ASP B 1 147 ? 38.718 35.399 26.946 1.00 27.12 147 ASP B O 1
ATOM 2315 N N . ASN B 1 148 ? 39.549 36.178 24.999 1.00 26.99 148 ASN B N 1
ATOM 2316 C CA . ASN B 1 148 ? 40.947 35.898 25.338 1.00 26.87 148 ASN B CA 1
ATOM 2317 C C . ASN B 1 148 ? 41.514 36.777 26.466 1.00 26.85 148 ASN B C 1
ATOM 2318 O O . ASN B 1 148 ? 42.597 36.500 26.983 1.00 26.93 148 ASN B O 1
ATOM 2323 N N . ASN B 1 149 ? 40.782 37.825 26.844 1.00 26.71 149 ASN B N 1
ATOM 2324 C CA . ASN B 1 149 ? 41.202 38.722 27.928 1.00 26.82 149 ASN B CA 1
ATOM 2325 C C . ASN B 1 149 ? 40.691 38.303 29.305 1.00 26.81 149 ASN B C 1
ATOM 2326 O O . ASN B 1 149 ? 41.348 38.549 30.319 1.00 26.80 149 ASN B O 1
ATOM 2331 N N . GLY B 1 150 ? 39.514 37.682 29.336 1.00 26.74 150 GLY B N 1
ATOM 2332 C CA . GLY B 1 150 ? 38.916 37.235 30.590 1.00 26.66 150 GLY B CA 1
ATOM 2333 C C . GLY B 1 150 ? 37.420 37.003 30.510 1.00 26.73 150 GLY B C 1
ATOM 2334 O O . GLY B 1 150 ? 36.849 36.899 29.422 1.00 26.72 150 GLY B O 1
ATOM 2335 N N . ILE B 1 151 ? 36.791 36.912 31.678 1.00 26.73 151 ILE B N 1
ATOM 2336 C CA . ILE B 1 151 ? 35.354 36.687 31.783 1.00 26.66 151 ILE B CA 1
ATOM 2337 C C . ILE B 1 151 ? 34.745 37.809 32.619 1.00 26.82 151 ILE B C 1
ATOM 2338 O O . ILE B 1 151 ? 35.296 38.189 33.658 1.00 26.69 151 ILE B O 1
ATOM 2343 N N . ILE B 1 152 ? 33.623 38.348 32.151 1.00 26.89 152 ILE B N 1
ATOM 2344 C CA . ILE B 1 152 ? 32.912 39.400 32.877 1.00 27.13 152 ILE B CA 1
ATOM 2345 C C . ILE B 1 152 ? 31.429 39.067 33.020 1.00 27.42 152 ILE B C 1
ATOM 2346 O O . ILE B 1 152 ? 30.868 38.321 32.213 1.00 27.28 152 ILE B O 1
ATOM 2351 N N . VAL B 1 153 ? 30.807 39.626 34.054 1.00 27.77 153 VAL B N 1
ATOM 2352 C CA . VAL B 1 153 ? 29.383 39.431 34.314 1.00 28.27 153 VAL B CA 1
ATOM 2353 C C . VAL B 1 153 ? 28.680 40.785 34.474 1.00 28.59 153 VAL B C 1
ATOM 2354 O O . VAL B 1 153 ? 29.270 41.741 34.980 1.00 28.48 153 VAL B O 1
ATOM 2358 N N . SER B 1 154 ? 27.431 40.852 34.016 1.00 28.88 154 SER B N 1
ATOM 2359 C CA . SER B 1 154 ? 26.585 42.033 34.170 1.00 29.37 154 SER B CA 1
ATOM 2360 C C . SER B 1 154 ? 25.147 41.601 34.471 1.00 29.69 154 SER B C 1
ATOM 2361 O O . SER B 1 154 ? 24.683 40.596 33.928 1.00 29.67 154 SER B O 1
ATOM 2364 N N . PRO B 1 155 ? 24.435 42.354 35.337 1.00 30.14 155 PRO B N 1
ATOM 2365 C CA . PRO B 1 155 ? 23.036 42.021 35.620 1.00 30.51 155 PRO B CA 1
ATOM 2366 C C . PRO B 1 155 ? 22.096 42.312 34.445 1.00 30.93 155 PRO B C 1
ATOM 2367 O O . PRO B 1 155 ? 20.962 41.827 34.429 1.00 30.90 155 PRO B O 1
ATOM 2371 N N . GLN B 1 156 ? 22.574 43.093 33.479 1.00 31.43 156 GLN B N 1
ATOM 2372 C CA . GLN B 1 156 ? 21.795 43.462 32.297 1.00 31.99 156 GLN B CA 1
ATOM 2373 C C . GLN B 1 156 ? 22.548 43.113 31.021 1.00 32.05 156 GLN B C 1
ATOM 2374 O O . GLN B 1 156 ? 23.782 43.077 31.011 1.00 31.94 156 GLN B O 1
ATOM 2380 N N . ALA B 1 157 ? 21.798 42.863 29.949 1.00 32.23 157 ALA B N 1
ATOM 2381 C CA . ALA B 1 157 ? 22.381 42.583 28.638 1.00 32.55 157 ALA B CA 1
ATOM 2382 C C . ALA B 1 157 ? 23.175 43.782 28.137 1.00 32.76 157 ALA B C 1
ATOM 2383 O O . ALA B 1 157 ? 22.704 44.920 28.197 1.00 32.66 157 ALA B O 1
ATOM 2385 N N . LEU B 1 158 ? 24.386 43.516 27.660 1.00 33.11 158 LEU B N 1
ATOM 2386 C CA . LEU B 1 158 ? 25.266 44.558 27.146 1.00 33.63 158 LEU B CA 1
ATOM 2387 C C . LEU B 1 158 ? 25.446 44.409 25.643 1.00 34.12 158 LEU B C 1
ATOM 2388 O O . LEU B 1 158 ? 25.515 43.292 25.125 1.00 34.31 158 LEU B O 1
ATOM 2393 N N . LYS B 1 159 ? 25.515 45.537 24.947 1.00 34.84 159 LYS B N 1
ATOM 2394 C CA . LYS B 1 159 ? 25.820 45.534 23.520 1.00 35.50 159 LYS B CA 1
ATOM 2395 C C . LYS B 1 159 ? 27.175 46.176 23.240 1.00 35.84 159 LYS B C 1
ATOM 2396 O O . LYS B 1 159 ? 27.557 47.154 23.892 1.00 35.91 159 LYS B O 1
ATOM 2402 N N . MET B 1 160 ? 27.899 45.607 22.279 1.00 36.23 160 MET B N 1
ATOM 2403 C CA . MET B 1 160 ? 29.209 46.112 21.880 1.00 36.58 160 MET B CA 1
ATOM 2404 C C . MET B 1 160 ? 29.129 47.565 21.407 1.00 36.86 160 MET B C 1
ATOM 2405 O O . MET B 1 160 ? 28.232 47.914 20.633 1.00 36.92 160 MET B O 1
ATOM 2410 N N . PRO B 1 161 ? 30.056 48.418 21.888 1.00 37.11 161 PRO B N 1
ATOM 2411 C CA . PRO B 1 161 ? 30.105 49.840 21.529 1.00 37.28 161 PRO B CA 1
ATOM 2412 C C . PRO B 1 161 ? 30.347 50.075 20.038 1.00 37.46 161 PRO B C 1
ATOM 2413 O O . PRO B 1 161 ? 30.902 49.212 19.356 1.00 37.74 161 PRO B O 1
#

InterPro domains:
  IPR005493 Ribonuclease E inhibitor RraA/RraA-like protein [PF03737] (5-153)
  IPR005493 Ribonuclease E inhibitor RraA/RraA-like protein [cd16841] (6-154)
  IPR010203 Regulator of ribonuclease activity A [TIGR01935] (5-154)
  IPR036704 Ribonuclease E inhibitor RraA/RraA-like superfamily [SSF89562] (4-158)

Secondary structure (DSSP, 8-state):
---HHHHHHH-TTT-EEPPS--EE-SS-S-EEEEEEEEE-SS--HHHHHHHTS--BTEEEEEE-TT-SSSBS--HHHHHHHHHTTB-EEEEEEEE--HHHHTTSSSEEEEEEE--PBPPP-S--EES--EEETTEEE-TTSEEEE-SS-EEEESS-----/----HHHHHHH-TTT-EEPPS--EE-SS-S-EEEEEEEEE-SS--HHHHHHTTS--BTEEEEEE-TT-SSSBS--HHHHHHHHHTTB-EEEEEEEE--HHHHTTSSSEEEEEEE--PPPP--S--EES--EEETTEEE-TTSEEEE-SS-EEEESS-----

Foldseek 3Di:
DDDVVQQCVVCVPFKDFFAPQKDWQALDQKFKAFEKEKEAALALQVLQVPLQAQAARYEYEYRHVQDAAAANEELVSLQSNLVSHRREYEYSYEHDPSVNRNNRNHIYMYNYHDPHHGDHDPDMDIQDWDDDRHDTRHGGWMWIGHRVGIMTGRDDDDRD/DFDDVVQQCVVCVVFKDFFAPQKDKQALHQKFKAFEKEKEEELALQVLQVPLQAQAARYEYEYRHVQDAAAANEELVSLQSNLVSHRREYEYSYEHDPSVNRNVHNHIYMYNYHDDHHGDHDPDMDIQDWDDDRHDIRHGGWMWIGGRVGIMTGRDDDDRD

Radius of gyration: 22.89 Å; Cα contacts (8 Å, |Δi|>4): 918; chains: 2; bounding box: 65×44×42 Å